Protein AF-A0A7V1QUB6-F1 (afdb_monomer)

Solvent-accessible surface area (backbone atoms only — not comparable to full-atom values): 16258 Å² total; per-residue (Å²): 112,67,70,63,51,53,50,52,53,52,51,48,52,48,51,53,50,51,52,51,49,52,68,69,52,78,64,83,73,71,60,39,85,35,62,64,68,59,44,53,49,54,28,48,64,78,40,43,70,59,37,57,74,34,55,42,46,79,44,81,48,75,52,86,58,72,41,25,52,40,28,64,70,61,53,23,50,32,50,39,39,54,52,49,52,43,50,68,51,21,67,89,28,43,45,37,40,39,35,36,38,61,50,99,72,26,38,34,42,36,47,29,30,55,26,88,41,68,56,80,88,46,61,88,44,54,53,38,74,59,41,65,94,58,60,96,85,75,56,77,18,42,54,47,25,50,30,47,52,51,36,46,74,54,67,26,48,70,51,75,46,66,42,96,90,46,4,32,34,38,38,39,37,34,40,42,33,74,71,73,70,73,68,72,62,94,54,78,63,53,28,31,38,32,29,30,53,39,69,70,60,40,50,55,50,33,54,55,36,42,76,73,58,32,44,51,39,66,33,50,87,75,48,67,80,71,81,64,106,58,78,57,45,27,35,42,37,33,50,66,38,48,68,71,53,53,53,49,45,42,76,66,63,53,90,82,38,42,34,33,34,34,35,86,58,84,72,56,88,84,43,77,68,76,30,78,38,59,79,87,61,51,72,68,49,52,51,27,45,66,73,67,46,91,112

pLDDT: mean 80.63, std 15.09, range [29.8, 98.31]

Sequence (295 aa):
DDLALIHREAQRAGDIVRSLLRFARHREPVREPLAPDTVLNDALAVLEHRLARHRIQVRRRCEPTPLIMADRDQLTQVLINLVNNAIDAMKAGGELTVAVTPCAEGVAFTVSDTGPGIAAEVLPRIFDPFFTTKPPGEGTGLGLSIAHGIVQAHGGHISASNRPEGGACFQVVLPAAPALAAEKTTGPPTAVAILHGDHFQAELLAQALSLLGYAAVDATDGRLNGSPSAEVAAIVVGPGAPPTALERLARGRHQATRVVAVGSVAAPPGLAWDATLPPSYRLDDLHRALTGGTV

Radius of gyration: 25.9 Å; Cα contacts (8 Å, |Δi|>4): 493; chains: 1; bounding box: 74×40×70 Å

Nearest PDB structures (foldseek):
  5c93-assembly1_A  TM=9.232E-01  e=5.423E-14  Lactiplantibacillus plantarum 16
  3d36-assembly1_B  TM=8.837E-01  e=8.321E-14  Geobacillus stearothermophilus 10
  3d36-assembly1_A  TM=8.857E-01  e=3.194E-13  Geobacillus stearothermophilus 10
  4biz-assembly3_A  TM=7.881E-01  e=1.505E-11  Escherichia coli K-12
  9eut-assembly1_B  TM=7.557E-01  e=1.505E-11  Pseudomonas aeruginosa

Foldseek 3Di:
DVVVVVVLVVVLVVVLVVLVVVVVPPDPAPWDFDDPVVLLVLLCVVCVVLCVVQQEAEAEAEDDFFTAGGRSVLVSLLNNLLVVVQSVQSSNYWYWYWYWDADPQGIKTKTWTQGQADDPVCQVCLLPQQDDPDPVSPDSSCSNVSSQVRLVSQVWGKHKDADPNGTIMIMIDGGRDDPPDPPPPVDQAQEEEEFELDVVVLVVVCVLVVVVRHRYAHCQVVDRPDDDPDDRQEYEYEPNGDPVVLVCCLVPPDPRYAYEYEDDDDRDPNDDHLYYHHVPDDSVVVVCSSVVHDD

Mean predicted aligned error: 16.27 Å

Secondary structure (DSSP, 8-state):
-HHHHHHHHHHHHHHHHHHHHHHH--PPP--EEE-HHHHHHHHHHHHHHHHHHTTEEEEEEE-----EEE-HHHHHHHHHHHHHHHHHH-TT-EEEEEEEEEETTEEEEEEE--SS---TTTGGGTTSTT---SPTTT--S-HHHHHHHHHHHTT-EEEEEE-TTSSEEEEEEEPBP--------SSSPPEEEEE-S-HHHHHHHHHHHHHTT-EEEE-TTS--SS--SS-EEEEEE-TT--HHHHHHHHHH--TT-EEEEESS-PPPTT---SEEE-TT--HHHHHHHHHT---

Structure (mmCIF, N/CA/C/O backbone):
data_AF-A0A7V1QUB6-F1
#
_entry.id   AF-A0A7V1QUB6-F1
#
loop_
_atom_site.group_PDB
_atom_site.id
_atom_site.type_symbol
_atom_site.label_atom_id
_atom_site.label_alt_id
_atom_site.label_comp_id
_atom_site.label_asym_id
_atom_site.label_entity_id
_atom_site.label_seq_id
_atom_site.pdbx_PDB_ins_code
_atom_site.Cartn_x
_atom_site.Cartn_y
_atom_site.Cartn_z
_atom_site.occupancy
_atom_site.B_iso_or_equiv
_atom_site.auth_seq_id
_atom_site.auth_comp_id
_atom_site.auth_asym_id
_atom_site.auth_atom_id
_atom_site.pdbx_PDB_model_num
ATOM 1 N N . ASP A 1 1 ? 42.026 1.684 -7.633 1.00 66.94 1 ASP A N 1
ATOM 2 C CA . ASP A 1 1 ? 40.896 1.070 -8.358 1.00 66.94 1 ASP A CA 1
ATOM 3 C C . ASP A 1 1 ? 40.385 -0.236 -7.756 1.00 66.94 1 ASP A C 1
ATOM 5 O O . ASP A 1 1 ? 39.183 -0.322 -7.523 1.00 66.94 1 ASP A O 1
ATOM 9 N N . ASP A 1 2 ? 41.239 -1.190 -7.373 1.00 63.97 2 ASP A N 1
ATOM 10 C CA . ASP A 1 2 ? 40.782 -2.484 -6.819 1.00 63.97 2 ASP A CA 1
ATOM 11 C C . ASP A 1 2 ? 40.035 -2.392 -5.480 1.00 63.97 2 ASP A C 1
ATOM 13 O O . ASP A 1 2 ? 39.024 -3.061 -5.288 1.00 63.97 2 ASP A O 1
ATOM 17 N N . LEU A 1 3 ? 40.455 -1.512 -4.565 1.00 75.06 3 LEU A N 1
ATOM 18 C CA . LEU A 1 3 ? 39.764 -1.310 -3.280 1.00 75.06 3 LEU A CA 1
ATOM 19 C C . LEU A 1 3 ? 38.322 -0.806 -3.451 1.00 75.06 3 LEU A C 1
ATOM 21 O O . LEU A 1 3 ? 37.430 -1.220 -2.714 1.00 75.06 3 LEU A O 1
ATOM 25 N N . ALA A 1 4 ? 38.075 0.054 -4.442 1.00 74.00 4 ALA A N 1
ATOM 26 C CA . ALA A 1 4 ? 36.735 0.551 -4.741 1.00 74.00 4 ALA A CA 1
ATOM 27 C C . ALA A 1 4 ? 35.864 -0.533 -5.394 1.00 74.00 4 ALA A C 1
ATOM 29 O O . ALA A 1 4 ? 34.664 -0.598 -5.132 1.00 74.00 4 ALA A O 1
ATOM 30 N N . LEU A 1 5 ? 36.461 -1.400 -6.219 1.00 70.38 5 LEU A N 1
ATOM 31 C CA . LEU A 1 5 ? 35.780 -2.555 -6.801 1.00 70.38 5 LEU A CA 1
ATOM 32 C C . LEU A 1 5 ? 35.410 -3.589 -5.727 1.00 70.38 5 LEU A C 1
ATOM 34 O O . LEU A 1 5 ? 34.251 -3.985 -5.650 1.00 70.38 5 LEU A O 1
ATOM 38 N N . ILE A 1 6 ? 36.349 -3.949 -4.848 1.00 80.31 6 ILE A N 1
ATOM 39 C CA . ILE A 1 6 ? 36.112 -4.870 -3.726 1.00 80.31 6 ILE A CA 1
ATOM 40 C C . ILE A 1 6 ? 35.024 -4.320 -2.799 1.00 80.31 6 ILE A C 1
ATOM 42 O O . ILE A 1 6 ? 34.131 -5.061 -2.394 1.00 80.31 6 ILE A O 1
ATOM 46 N N . HIS A 1 7 ? 35.052 -3.020 -2.493 1.00 72.44 7 HIS A N 1
ATOM 47 C CA . HIS A 1 7 ? 34.033 -2.391 -1.654 1.00 72.44 7 HIS A CA 1
ATOM 48 C C . HIS A 1 7 ? 32.632 -2.469 -2.280 1.00 72.44 7 HIS A C 1
ATOM 50 O O . HIS A 1 7 ? 31.678 -2.835 -1.592 1.00 72.44 7 HIS A O 1
ATOM 56 N N . ARG A 1 8 ? 32.506 -2.192 -3.586 1.00 71.44 8 ARG A N 1
ATOM 57 C CA . ARG A 1 8 ? 31.229 -2.304 -4.310 1.00 71.44 8 ARG A CA 1
ATOM 58 C C . ARG A 1 8 ? 30.708 -3.739 -4.344 1.00 71.44 8 ARG A C 1
ATOM 60 O O . ARG A 1 8 ? 29.537 -3.961 -4.043 1.00 71.44 8 ARG A O 1
ATOM 67 N N . GLU A 1 9 ? 31.558 -4.716 -4.655 1.00 75.44 9 GLU A N 1
ATOM 68 C CA . GLU A 1 9 ? 31.130 -6.120 -4.702 1.00 75.44 9 GLU A CA 1
ATOM 69 C C . GLU A 1 9 ? 30.796 -6.672 -3.304 1.00 75.44 9 GLU A C 1
ATOM 71 O O . GLU A 1 9 ? 29.846 -7.440 -3.159 1.00 75.44 9 GLU A O 1
ATOM 76 N N . ALA A 1 10 ? 31.485 -6.223 -2.249 1.00 71.62 10 ALA A N 1
ATOM 77 C CA . ALA A 1 10 ? 31.149 -6.572 -0.868 1.00 71.62 10 ALA A CA 1
ATOM 78 C C . ALA A 1 10 ? 29.807 -5.964 -0.419 1.00 71.62 10 ALA A C 1
ATOM 80 O O . ALA A 1 10 ? 28.999 -6.648 0.215 1.00 71.62 10 ALA A O 1
ATOM 81 N N . GLN A 1 11 ? 29.531 -4.703 -0.774 1.00 69.56 11 GLN A N 1
ATOM 82 C CA . GLN A 1 11 ? 28.229 -4.074 -0.524 1.00 69.56 11 GLN A CA 1
ATOM 83 C C . GLN A 1 11 ? 27.106 -4.825 -1.240 1.00 69.56 11 GLN A C 1
ATOM 85 O O . GLN A 1 11 ? 26.096 -5.155 -0.617 1.00 69.56 11 GLN A O 1
ATOM 90 N N . ARG A 1 12 ? 27.329 -5.179 -2.508 1.00 66.31 12 ARG A N 1
ATOM 91 C CA . ARG A 1 12 ? 26.393 -5.949 -3.329 1.00 66.31 12 ARG A CA 1
ATOM 92 C C . ARG A 1 12 ? 26.110 -7.331 -2.749 1.00 66.31 12 ARG A C 1
ATOM 94 O O . ARG A 1 12 ? 24.947 -7.713 -2.629 1.00 66.31 12 ARG A O 1
ATOM 101 N N . ALA A 1 13 ? 27.147 -8.077 -2.371 1.00 66.88 13 ALA A N 1
ATOM 102 C CA . ALA A 1 13 ? 26.984 -9.365 -1.701 1.00 66.88 13 ALA A CA 1
ATOM 103 C C . ALA A 1 13 ? 26.180 -9.199 -0.402 1.00 66.88 13 ALA A C 1
ATOM 105 O O . ALA A 1 13 ? 25.264 -9.976 -0.136 1.00 66.88 13 ALA A O 1
ATOM 106 N N . GLY A 1 14 ? 26.450 -8.132 0.356 1.00 67.44 14 GLY A N 1
ATOM 107 C CA . GLY A 1 14 ? 25.677 -7.759 1.536 1.00 67.44 14 GLY A CA 1
ATOM 108 C C . GLY A 1 14 ? 24.199 -7.491 1.242 1.00 67.44 14 GLY A C 1
ATOM 109 O O . GLY A 1 14 ? 23.347 -7.962 1.991 1.00 67.44 14 GLY A O 1
ATOM 110 N N . ASP A 1 15 ? 23.871 -6.778 0.164 1.00 62.31 15 ASP A N 1
ATOM 111 C CA . ASP A 1 15 ? 22.484 -6.496 -0.230 1.00 62.31 15 ASP A CA 1
ATOM 112 C C . ASP A 1 15 ? 21.745 -7.757 -0.672 1.00 62.31 15 ASP A C 1
ATOM 114 O O . ASP A 1 15 ? 20.611 -7.979 -0.251 1.00 62.31 15 ASP A O 1
ATOM 118 N N . ILE A 1 16 ? 22.403 -8.626 -1.444 1.00 65.94 16 ILE A N 1
ATOM 119 C CA . ILE A 1 16 ? 21.845 -9.921 -1.850 1.00 65.94 16 ILE A CA 1
ATOM 120 C C . ILE A 1 16 ? 21.569 -10.784 -0.616 1.00 65.94 16 ILE A C 1
ATOM 122 O O . ILE A 1 16 ? 20.457 -11.284 -0.459 1.00 65.94 16 ILE A O 1
ATOM 126 N N . VAL A 1 17 ? 22.539 -10.912 0.294 1.00 68.06 17 VAL A N 1
ATOM 127 C CA . VAL A 1 17 ? 22.380 -11.677 1.539 1.00 68.06 17 VAL A CA 1
ATOM 128 C C . VAL A 1 17 ? 21.283 -11.072 2.416 1.00 68.06 17 VAL A C 1
ATOM 130 O O . VAL A 1 17 ? 20.453 -11.812 2.933 1.00 68.06 17 VAL A O 1
ATOM 133 N N . ARG A 1 18 ? 21.198 -9.742 2.550 1.00 62.12 18 ARG A N 1
ATOM 134 C CA . ARG A 1 18 ? 20.111 -9.075 3.290 1.00 62.12 18 ARG A CA 1
ATOM 135 C C . ARG A 1 18 ? 18.746 -9.320 2.655 1.00 62.12 18 ARG A C 1
ATOM 137 O O . ARG A 1 18 ? 17.783 -9.543 3.384 1.00 62.12 18 ARG A O 1
ATOM 144 N N . SER A 1 19 ? 18.639 -9.286 1.330 1.00 58.34 19 SER A N 1
ATOM 145 C CA . SER A 1 19 ? 17.397 -9.597 0.617 1.00 58.34 19 SER A CA 1
ATOM 146 C C . SER A 1 19 ? 17.002 -11.067 0.770 1.00 58.34 19 SER A C 1
ATOM 148 O O . SER A 1 19 ? 15.834 -11.343 1.028 1.00 58.34 19 SER A O 1
ATOM 150 N N . LEU A 1 20 ? 17.962 -11.995 0.710 1.00 64.88 20 LEU A N 1
ATOM 151 C CA . LEU A 1 20 ? 17.742 -13.423 0.968 1.00 64.88 20 LEU A CA 1
ATOM 152 C C . LEU A 1 20 ? 17.332 -13.691 2.420 1.00 64.88 20 LEU A C 1
ATOM 154 O O . LEU A 1 20 ? 16.389 -14.432 2.665 1.00 64.88 20 LEU A O 1
ATOM 158 N N . LEU A 1 21 ? 17.989 -13.057 3.392 1.00 60.91 21 LEU A N 1
ATOM 159 C CA . LEU A 1 21 ? 17.633 -13.173 4.807 1.00 60.91 21 LEU A CA 1
ATOM 160 C C . LEU A 1 21 ? 16.273 -12.538 5.110 1.00 60.91 21 LEU A C 1
ATOM 162 O O . LEU A 1 21 ? 15.563 -13.032 5.979 1.00 60.91 21 LEU A O 1
ATOM 166 N N . ARG A 1 22 ? 15.888 -11.469 4.402 1.00 59.72 22 ARG A N 1
ATOM 167 C CA . ARG A 1 22 ? 14.551 -10.861 4.497 1.00 59.72 22 ARG A CA 1
ATOM 168 C C . ARG A 1 22 ? 13.475 -11.763 3.897 1.00 59.72 22 ARG A C 1
ATOM 170 O O . ARG A 1 22 ? 12.400 -11.860 4.465 1.00 59.72 22 ARG A O 1
ATOM 177 N N . PHE A 1 23 ? 13.788 -12.448 2.799 1.00 55.69 23 PHE A N 1
ATOM 178 C CA . PHE A 1 23 ? 12.937 -13.488 2.223 1.00 55.69 23 PHE A CA 1
ATOM 179 C C . PHE A 1 23 ? 12.789 -14.694 3.172 1.00 55.69 23 PHE A C 1
ATOM 181 O O . PHE A 1 23 ? 11.689 -15.200 3.372 1.00 55.69 23 PHE A O 1
ATOM 188 N N . ALA A 1 24 ? 13.885 -15.123 3.805 1.00 55.91 24 ALA A N 1
ATOM 189 C CA . ALA A 1 24 ? 13.902 -16.258 4.727 1.00 55.91 24 ALA A CA 1
ATOM 190 C C . ALA A 1 24 ? 13.268 -15.944 6.096 1.00 55.91 24 ALA A C 1
ATOM 192 O O . ALA A 1 24 ? 12.653 -16.818 6.705 1.00 55.91 24 ALA A O 1
ATOM 193 N N . ARG A 1 25 ? 13.380 -14.703 6.593 1.00 55.75 25 ARG A N 1
ATOM 194 C CA . ARG A 1 25 ? 12.663 -14.237 7.789 1.00 55.75 25 ARG A CA 1
ATOM 195 C C . ARG A 1 25 ? 11.221 -13.911 7.417 1.00 55.75 25 ARG A C 1
ATOM 197 O O . ARG A 1 25 ? 10.854 -12.749 7.286 1.00 55.75 25 ARG A O 1
ATOM 204 N N . HIS A 1 26 ? 10.391 -14.946 7.346 1.00 49.03 26 HIS A N 1
ATOM 205 C CA . HIS A 1 26 ? 8.960 -14.811 7.608 1.00 49.03 26 HIS A CA 1
ATOM 206 C C . HIS A 1 26 ? 8.779 -14.301 9.044 1.00 49.03 26 HIS A C 1
ATOM 208 O O . HIS A 1 26 ? 8.678 -15.081 9.989 1.00 49.03 26 HIS A O 1
ATOM 214 N N . ARG A 1 27 ? 8.812 -12.982 9.240 1.00 58.81 27 ARG A N 1
ATOM 215 C CA . ARG A 1 27 ? 8.271 -12.385 10.459 1.00 58.81 27 ARG A CA 1
ATOM 216 C C . ARG A 1 27 ? 6.779 -12.210 10.213 1.00 58.81 27 ARG A C 1
ATOM 218 O O . ARG A 1 27 ? 6.408 -11.693 9.161 1.00 58.81 27 ARG A O 1
ATOM 225 N N . GLU A 1 28 ? 5.951 -12.675 11.143 1.00 60.50 28 GLU A N 1
ATOM 226 C CA . GLU A 1 28 ? 4.509 -12.434 11.073 1.00 60.50 28 GLU A CA 1
ATOM 227 C C . GLU A 1 28 ? 4.263 -10.930 10.865 1.00 60.50 28 GLU A C 1
ATOM 229 O O . GLU A 1 28 ? 4.813 -10.131 11.632 1.00 60.50 28 GLU A O 1
ATOM 234 N N . PRO A 1 29 ? 3.526 -10.531 9.809 1.00 68.75 29 PRO A N 1
ATOM 235 C CA . PRO A 1 29 ? 3.231 -9.127 9.555 1.00 68.75 29 PRO A CA 1
ATOM 236 C C . PRO A 1 29 ? 2.493 -8.536 10.754 1.00 68.75 29 PRO A C 1
ATOM 238 O O . PRO A 1 29 ? 1.485 -9.099 11.193 1.00 68.75 29 PRO A O 1
ATOM 241 N N . VAL A 1 30 ? 2.957 -7.396 11.263 1.00 78.69 30 VAL A N 1
ATOM 242 C CA . VAL A 1 30 ? 2.224 -6.667 12.303 1.00 78.69 30 VAL A CA 1
ATOM 243 C C . VAL A 1 30 ? 1.182 -5.822 11.587 1.00 78.69 30 VAL A C 1
ATOM 245 O O . VAL A 1 30 ? 1.453 -4.701 11.167 1.00 78.69 30 VAL A O 1
ATOM 248 N N . ARG A 1 31 ? -0.000 -6.402 11.365 1.00 83.38 31 ARG A N 1
ATOM 249 C CA . ARG A 1 31 ? -1.066 -5.733 10.613 1.00 83.38 31 ARG A CA 1
ATOM 250 C C . ARG A 1 31 ? -1.810 -4.752 11.496 1.00 83.38 31 ARG A C 1
ATOM 252 O O . ARG A 1 31 ? -2.319 -5.118 12.554 1.00 83.38 31 ARG A O 1
ATOM 259 N N . GLU A 1 32 ? -1.949 -3.537 11.001 1.00 83.25 32 GLU A N 1
ATOM 260 C CA . GLU A 1 32 ? -2.761 -2.495 11.610 1.00 83.25 32 GLU A CA 1
ATOM 261 C C . GLU A 1 32 ? -3.718 -1.888 10.574 1.00 83.25 32 GLU A C 1
ATOM 263 O O . GLU A 1 32 ? -3.489 -2.036 9.368 1.00 83.25 32 GLU A O 1
ATOM 268 N N . PRO A 1 33 ? -4.814 -1.241 11.011 1.00 85.56 33 PRO A N 1
ATOM 269 C CA . PRO A 1 33 ? -5.645 -0.448 10.119 1.00 85.56 33 PRO A CA 1
ATOM 270 C C . PRO A 1 33 ? -4.836 0.729 9.566 1.00 85.56 33 PRO A C 1
ATOM 272 O O . PRO A 1 33 ? -4.338 1.562 10.323 1.00 85.56 33 PRO A O 1
ATOM 275 N N . LEU A 1 34 ? -4.711 0.805 8.244 1.00 86.50 34 LEU A N 1
ATOM 276 C CA . LEU A 1 34 ? -3.930 1.826 7.554 1.00 86.50 34 LEU A CA 1
ATOM 277 C C . LEU A 1 34 ? -4.782 2.590 6.552 1.00 86.50 34 LEU A C 1
ATOM 279 O O . LEU A 1 34 ? -5.528 1.995 5.774 1.00 86.50 34 LEU A O 1
ATOM 283 N N . ALA A 1 35 ? -4.606 3.911 6.545 1.00 85.50 35 ALA A N 1
ATOM 284 C CA . ALA A 1 35 ? -5.062 4.773 5.466 1.00 85.50 35 ALA A CA 1
ATOM 285 C C . ALA A 1 35 ? -4.112 4.594 4.259 1.00 85.50 35 ALA A C 1
ATOM 287 O O . ALA A 1 35 ? -2.911 4.877 4.391 1.00 85.50 35 ALA A O 1
ATOM 288 N N . PRO A 1 36 ? -4.597 4.082 3.111 1.00 89.50 36 PRO A N 1
ATOM 289 C CA . PRO A 1 36 ? -3.756 3.712 1.967 1.00 89.50 36 PRO A CA 1
ATOM 290 C C . PRO A 1 36 ? -2.866 4.841 1.422 1.00 89.50 36 PRO A C 1
ATOM 292 O O . PRO A 1 36 ? -1.706 4.627 1.066 1.00 89.50 36 PRO A O 1
ATOM 295 N N . ASP A 1 37 ? -3.386 6.063 1.387 1.00 82.50 37 ASP A N 1
ATOM 296 C CA . ASP A 1 37 ? -2.688 7.260 0.919 1.00 82.50 37 ASP A CA 1
ATOM 297 C C . ASP A 1 37 ? -1.443 7.593 1.757 1.00 82.50 37 ASP A C 1
ATOM 299 O O . ASP A 1 37 ? -0.423 8.012 1.203 1.00 82.50 37 ASP A O 1
ATOM 303 N N . THR A 1 38 ? -1.482 7.351 3.071 1.00 85.19 38 THR A N 1
ATOM 304 C CA . THR A 1 38 ? -0.336 7.601 3.962 1.00 85.19 38 THR A CA 1
ATOM 305 C C . THR A 1 38 ? 0.863 6.729 3.598 1.00 85.19 38 THR A C 1
ATOM 307 O O . THR A 1 38 ? 1.977 7.229 3.490 1.00 85.19 38 THR A O 1
ATOM 310 N N . VAL A 1 39 ? 0.630 5.449 3.298 1.00 89.00 39 VAL A N 1
ATOM 311 C CA . VAL A 1 39 ? 1.689 4.496 2.933 1.00 89.00 39 VAL A CA 1
ATOM 312 C C . VAL A 1 39 ? 2.294 4.840 1.570 1.00 89.00 39 VAL A C 1
ATOM 314 O O . VAL A 1 39 ? 3.504 4.727 1.361 1.00 89.00 39 VAL A O 1
ATOM 317 N N . LEU A 1 40 ? 1.467 5.321 0.636 1.00 89.25 40 LEU A N 1
ATOM 318 C CA . LEU A 1 40 ? 1.958 5.828 -0.643 1.00 89.25 40 LEU A CA 1
ATOM 319 C C . LEU A 1 40 ? 2.858 7.057 -0.457 1.00 89.25 40 LEU A C 1
ATOM 321 O O . LEU A 1 40 ? 3.894 7.163 -1.116 1.00 89.25 40 LEU A O 1
ATOM 325 N N . ASN A 1 41 ? 2.491 7.971 0.442 1.00 86.69 41 ASN A N 1
ATOM 326 C CA . ASN A 1 41 ? 3.302 9.150 0.740 1.00 86.69 41 ASN A CA 1
ATOM 327 C C . ASN A 1 41 ? 4.661 8.770 1.344 1.00 86.69 41 ASN A C 1
ATOM 329 O O . ASN A 1 41 ? 5.676 9.300 0.888 1.00 86.69 41 ASN A O 1
ATOM 333 N N . ASP A 1 42 ? 4.686 7.822 2.283 1.00 83.31 42 ASP A N 1
ATOM 334 C CA . ASP A 1 42 ? 5.917 7.317 2.904 1.00 83.31 42 ASP A CA 1
ATOM 335 C C . ASP A 1 42 ? 6.881 6.760 1.841 1.00 83.31 42 ASP A C 1
ATOM 337 O O . ASP A 1 42 ? 8.055 7.137 1.779 1.00 83.31 42 ASP A O 1
ATOM 341 N N . ALA A 1 43 ? 6.375 5.925 0.926 1.00 91.50 43 ALA A N 1
ATOM 342 C CA . ALA A 1 43 ? 7.179 5.342 -0.147 1.00 91.50 43 ALA A CA 1
ATOM 343 C C . ALA A 1 43 ? 7.761 6.399 -1.105 1.00 91.50 43 ALA A C 1
ATOM 345 O O . ALA A 1 43 ? 8.916 6.294 -1.529 1.00 91.50 43 ALA A O 1
ATOM 346 N N . LEU A 1 44 ? 6.978 7.425 -1.453 1.00 88.25 44 LEU A N 1
ATOM 347 C CA . LEU A 1 44 ? 7.429 8.503 -2.337 1.00 88.25 44 LEU A CA 1
ATOM 348 C C . LEU A 1 44 ? 8.461 9.410 -1.664 1.00 88.25 44 LEU A C 1
ATOM 350 O O . LEU A 1 44 ? 9.404 9.828 -2.333 1.00 88.25 44 LEU A O 1
ATOM 354 N N . ALA A 1 45 ? 8.313 9.684 -0.366 1.00 86.50 45 ALA A N 1
ATOM 355 C CA . ALA A 1 45 ? 9.272 10.478 0.399 1.00 86.50 45 ALA A CA 1
ATOM 356 C C . ALA A 1 45 ? 10.660 9.817 0.415 1.00 86.50 45 ALA A C 1
ATOM 358 O O . ALA A 1 45 ? 11.669 10.474 0.167 1.00 86.50 45 ALA A O 1
ATOM 359 N N . VAL A 1 46 ? 10.717 8.491 0.590 1.00 87.44 46 VAL A N 1
ATOM 360 C CA . VAL A 1 46 ? 11.978 7.725 0.536 1.00 87.44 46 VAL A CA 1
ATOM 361 C C . VAL A 1 46 ? 12.685 7.860 -0.821 1.00 87.44 46 VAL A C 1
ATOM 363 O O . VAL A 1 46 ? 13.914 7.806 -0.896 1.00 87.44 46 VAL A O 1
ATOM 366 N N . LEU A 1 47 ? 11.930 8.036 -1.908 1.00 91.69 47 LEU A N 1
ATOM 367 C CA . LEU A 1 47 ? 12.450 8.032 -3.278 1.00 91.69 47 LEU A CA 1
ATOM 368 C C . LEU A 1 47 ? 12.551 9.420 -3.919 1.00 91.69 47 LEU A C 1
ATOM 370 O O . LEU A 1 47 ? 12.991 9.519 -5.067 1.00 91.69 47 LEU A O 1
ATOM 374 N N . GLU A 1 48 ? 12.214 10.485 -3.191 1.00 90.56 48 GLU A N 1
ATOM 375 C CA . GLU A 1 48 ? 12.135 11.857 -3.702 1.00 90.56 48 GLU A CA 1
ATOM 376 C C . GLU A 1 48 ? 13.421 12.289 -4.420 1.00 90.56 48 GLU A C 1
ATOM 378 O O . GLU A 1 48 ? 13.391 12.706 -5.581 1.00 90.56 48 GLU A O 1
ATOM 383 N N . HIS A 1 49 ? 14.580 12.097 -3.779 1.00 90.12 49 HIS A N 1
ATOM 384 C CA . HIS A 1 49 ? 15.868 12.473 -4.364 1.00 90.12 49 HIS A CA 1
ATOM 385 C C . HIS A 1 49 ? 16.170 11.706 -5.661 1.00 90.12 49 HIS A C 1
ATOM 387 O O . HIS A 1 49 ? 16.723 12.261 -6.613 1.00 90.12 49 HIS A O 1
ATOM 393 N N . ARG A 1 50 ? 15.792 10.424 -5.728 1.00 92.06 50 ARG A N 1
ATOM 394 C CA . ARG A 1 50 ? 16.026 9.587 -6.911 1.00 92.06 50 ARG A CA 1
ATOM 395 C C . ARG A 1 50 ? 15.097 9.998 -8.055 1.00 92.06 50 ARG A C 1
ATOM 397 O O . ARG A 1 50 ? 15.569 10.140 -9.180 1.00 92.06 50 ARG A O 1
ATOM 404 N N . LEU A 1 51 ? 13.821 10.252 -7.768 1.00 93.06 51 LEU A N 1
ATOM 405 C CA . LEU A 1 51 ? 12.844 10.761 -8.737 1.00 93.06 51 LEU A CA 1
ATOM 406 C C . LEU A 1 51 ? 13.309 12.093 -9.346 1.00 93.06 51 LEU A C 1
ATOM 408 O O . LEU A 1 51 ? 13.346 12.231 -10.570 1.00 93.06 51 LEU A O 1
ATOM 412 N N . ALA A 1 52 ? 13.765 13.026 -8.503 1.00 92.56 52 ALA A N 1
ATOM 413 C CA . ALA A 1 52 ? 14.303 14.312 -8.939 1.00 92.56 52 ALA A CA 1
ATOM 414 C C . ALA A 1 52 ? 15.561 14.149 -9.808 1.00 92.56 52 ALA A C 1
ATOM 416 O O . ALA A 1 52 ? 15.655 14.734 -10.889 1.00 92.56 52 ALA A O 1
ATOM 417 N N . ARG A 1 53 ? 16.508 13.300 -9.384 1.00 93.62 53 ARG A N 1
ATOM 418 C CA . ARG A 1 53 ? 17.749 13.028 -10.130 1.00 93.62 53 ARG A CA 1
ATOM 419 C C . ARG A 1 53 ? 17.484 12.492 -11.538 1.00 93.62 53 ARG A C 1
ATOM 421 O O . ARG A 1 53 ? 18.204 12.848 -12.466 1.00 93.62 53 ARG A O 1
ATOM 428 N N . HIS A 1 54 ? 16.459 11.659 -11.696 1.00 93.56 54 HIS A N 1
ATOM 429 C CA . HIS A 1 54 ? 16.060 11.095 -12.987 1.00 93.56 54 HIS A CA 1
ATOM 430 C C . HIS A 1 54 ? 15.058 11.970 -13.760 1.00 93.56 54 HIS A C 1
ATOM 432 O O . HIS A 1 54 ? 14.615 11.561 -14.826 1.00 93.56 54 HIS A O 1
ATOM 438 N N . ARG A 1 55 ? 14.737 13.184 -13.279 1.00 95.12 55 ARG A N 1
ATOM 439 C CA . ARG A 1 55 ? 13.801 14.130 -13.923 1.00 95.12 55 ARG A CA 1
ATOM 440 C C . ARG A 1 55 ? 12.414 13.523 -14.172 1.00 95.12 55 ARG A C 1
ATOM 442 O O . ARG A 1 55 ? 11.803 13.760 -15.213 1.00 95.12 55 ARG A O 1
ATOM 449 N N . ILE A 1 56 ? 11.932 12.724 -13.224 1.00 97.00 56 ILE A N 1
ATOM 450 C CA . ILE A 1 56 ? 10.618 12.084 -13.305 1.00 97.00 56 ILE A CA 1
ATOM 451 C C . ILE A 1 56 ? 9.583 12.987 -12.639 1.00 97.00 56 ILE A C 1
ATOM 453 O O . ILE A 1 56 ? 9.721 13.349 -11.470 1.00 97.00 56 ILE A O 1
ATOM 457 N N . GLN A 1 57 ? 8.536 13.340 -13.381 1.00 95.81 57 GLN A N 1
ATOM 458 C CA . GLN A 1 57 ? 7.396 14.080 -12.846 1.00 95.81 57 GLN A CA 1
ATOM 459 C C . GLN A 1 57 ? 6.422 13.106 -12.187 1.00 95.81 57 GLN A C 1
ATOM 461 O O . GLN A 1 57 ? 6.033 12.115 -12.798 1.00 95.81 57 GLN A O 1
ATOM 466 N N . VAL A 1 58 ? 6.019 13.378 -10.946 1.00 95.44 58 VAL A N 1
ATOM 467 C CA . VAL A 1 58 ? 5.090 12.512 -10.212 1.00 95.44 58 VAL A CA 1
ATOM 468 C C . VAL A 1 58 ? 3.688 13.111 -10.241 1.00 95.44 58 VAL A C 1
ATOM 470 O O . VAL A 1 58 ? 3.469 14.204 -9.720 1.00 95.44 58 VAL A O 1
ATOM 473 N N . ARG A 1 59 ? 2.721 12.376 -10.795 1.00 94.62 59 ARG A N 1
ATOM 474 C CA . ARG A 1 59 ? 1.289 12.677 -10.684 1.00 94.62 59 ARG A CA 1
ATOM 475 C C . ARG A 1 59 ? 0.637 11.763 -9.661 1.00 94.62 59 ARG A C 1
ATOM 477 O O . ARG A 1 59 ? 0.753 10.545 -9.753 1.00 94.62 59 ARG A O 1
ATOM 484 N N . ARG A 1 60 ? -0.092 12.351 -8.713 1.00 91.00 60 ARG A N 1
ATOM 485 C CA . ARG A 1 60 ? -0.840 11.616 -7.686 1.00 91.00 60 ARG A CA 1
ATOM 486 C C . ARG A 1 60 ? -2.335 11.682 -7.970 1.00 91.00 60 ARG A C 1
ATOM 488 O O . ARG A 1 60 ? -2.845 12.749 -8.307 1.00 91.00 60 ARG A O 1
ATOM 495 N N . ARG A 1 61 ? -3.025 10.551 -7.828 1.00 89.75 61 ARG A N 1
ATOM 496 C CA . ARG A 1 61 ? -4.488 10.443 -7.931 1.00 89.75 61 ARG A CA 1
ATOM 497 C C . ARG A 1 61 ? -5.010 9.585 -6.784 1.00 89.75 61 ARG A C 1
ATOM 499 O O . ARG A 1 61 ? -5.055 8.367 -6.899 1.00 89.75 61 ARG A O 1
ATOM 506 N N . CYS A 1 62 ? -5.349 10.218 -5.670 1.00 86.25 62 CYS A N 1
ATOM 507 C CA . CYS A 1 62 ? -5.873 9.517 -4.502 1.00 86.25 62 CYS A CA 1
ATOM 508 C C . CYS A 1 62 ? -7.356 9.837 -4.347 1.00 86.25 62 CYS A C 1
ATOM 510 O O . CYS A 1 62 ? -7.729 11.004 -4.232 1.00 86.25 62 CYS A O 1
ATOM 512 N N . GLU A 1 63 ? -8.180 8.799 -4.348 1.00 82.56 63 GLU A N 1
ATOM 513 C CA . GLU A 1 63 ? -9.603 8.876 -4.037 1.00 82.56 63 GLU A CA 1
ATOM 514 C C . GLU A 1 63 ? -9.853 8.442 -2.583 1.00 82.56 63 GLU A C 1
ATOM 516 O O . GLU A 1 63 ? -9.032 7.721 -2.001 1.00 82.56 63 GLU A O 1
ATOM 521 N N . PRO A 1 64 ? -10.980 8.848 -1.970 1.00 77.12 64 PRO A N 1
ATOM 522 C CA . PRO A 1 64 ? -11.389 8.317 -0.676 1.00 77.12 64 PRO A CA 1
ATOM 523 C C . PRO A 1 64 ? -11.519 6.790 -0.729 1.00 77.12 64 PRO A C 1
ATOM 525 O O . PRO A 1 64 ? -12.239 6.244 -1.565 1.00 77.12 64 PRO A O 1
ATOM 528 N N . THR A 1 65 ? -10.822 6.098 0.170 1.00 85.75 65 THR A N 1
ATOM 529 C CA . THR A 1 65 ? -10.763 4.631 0.221 1.00 85.75 65 THR A CA 1
ATOM 530 C C . THR A 1 65 ? -11.013 4.119 1.635 1.00 85.75 65 THR A C 1
ATOM 532 O O . THR A 1 65 ? -10.747 4.838 2.601 1.00 85.75 65 THR A O 1
ATOM 535 N N . PRO A 1 66 ? -11.546 2.893 1.790 1.00 84.00 66 PRO A N 1
ATOM 536 C CA . PRO A 1 66 ? -11.592 2.250 3.095 1.00 84.00 66 PRO A CA 1
ATOM 537 C C . PRO A 1 66 ? -10.174 1.995 3.624 1.00 84.00 66 PRO A C 1
ATOM 539 O O . PRO A 1 66 ? -9.210 1.916 2.859 1.00 84.00 66 PRO A O 1
ATOM 542 N N . LEU A 1 67 ? -10.059 1.823 4.942 1.00 87.88 67 LEU A N 1
ATOM 543 C CA . LEU A 1 67 ? -8.817 1.352 5.551 1.00 87.88 67 LEU A CA 1
ATOM 544 C C . LEU A 1 67 ? -8.471 -0.047 5.034 1.00 87.88 67 LEU A C 1
ATOM 546 O O . LEU A 1 67 ? -9.350 -0.792 4.602 1.00 87.88 67 LEU A O 1
ATOM 550 N N . ILE A 1 68 ? -7.199 -0.418 5.127 1.00 92.75 68 ILE A N 1
ATOM 551 C CA . ILE A 1 68 ? -6.693 -1.769 4.851 1.00 92.75 68 ILE A CA 1
ATOM 552 C C . ILE A 1 68 ? -6.012 -2.330 6.100 1.00 92.75 68 ILE A C 1
ATOM 554 O O . ILE A 1 68 ? -5.446 -1.570 6.880 1.00 92.75 68 ILE A O 1
ATOM 558 N N . MET A 1 69 ? -6.046 -3.650 6.295 1.00 90.44 69 MET A N 1
ATOM 559 C CA . MET A 1 69 ? -5.273 -4.307 7.357 1.00 90.44 69 MET A CA 1
ATOM 560 C C . MET A 1 69 ? -3.911 -4.724 6.813 1.00 90.44 69 MET A C 1
ATOM 562 O O . MET A 1 69 ? -3.790 -5.785 6.193 1.00 90.44 69 MET A O 1
ATOM 566 N N . ALA A 1 70 ? -2.884 -3.908 7.042 1.00 91.56 70 ALA A N 1
ATOM 567 C CA . ALA A 1 70 ? -1.555 -4.176 6.509 1.00 91.56 70 ALA A CA 1
ATOM 568 C C . ALA A 1 70 ? -0.422 -3.806 7.461 1.00 91.56 70 ALA A C 1
ATOM 570 O O . ALA A 1 70 ? -0.583 -3.016 8.384 1.00 91.56 70 ALA A O 1
ATOM 571 N N . ASP A 1 71 ? 0.726 -4.437 7.242 1.00 91.69 71 ASP A N 1
ATOM 572 C CA . ASP A 1 71 ? 1.991 -4.051 7.851 1.00 91.69 71 ASP A CA 1
ATOM 573 C C . ASP A 1 71 ? 2.569 -2.879 7.044 1.00 91.69 71 ASP A C 1
ATOM 575 O O . ASP A 1 71 ? 2.849 -3.004 5.844 1.00 91.69 71 ASP A O 1
ATOM 579 N N . ARG A 1 72 ? 2.693 -1.719 7.700 1.00 89.06 72 ARG A N 1
ATOM 580 C CA . ARG A 1 72 ? 3.106 -0.459 7.068 1.00 89.06 72 ARG A CA 1
ATOM 581 C C . ARG A 1 72 ? 4.454 -0.583 6.369 1.00 89.06 72 ARG A C 1
ATOM 583 O O . ARG A 1 72 ? 4.582 -0.153 5.222 1.00 89.06 72 ARG A O 1
ATOM 590 N N . ASP A 1 73 ? 5.444 -1.175 7.028 1.00 86.94 73 ASP A N 1
ATOM 591 C CA . ASP A 1 73 ? 6.804 -1.280 6.497 1.00 86.94 73 ASP A CA 1
ATOM 592 C C . ASP A 1 73 ? 6.842 -2.209 5.282 1.00 86.94 73 ASP A C 1
ATOM 594 O O . ASP A 1 73 ? 7.480 -1.908 4.267 1.00 86.94 73 ASP A O 1
ATOM 598 N N . GLN A 1 74 ? 6.119 -3.331 5.350 1.00 90.75 74 GLN A N 1
ATOM 599 C CA . GLN A 1 74 ? 6.043 -4.276 4.240 1.00 90.75 74 GLN A CA 1
ATOM 600 C C . GLN A 1 74 ? 5.341 -3.670 3.021 1.00 90.75 74 GLN A C 1
ATOM 602 O O . GLN A 1 74 ? 5.848 -3.786 1.902 1.00 90.75 74 GLN A O 1
ATOM 607 N N . LEU A 1 75 ? 4.210 -2.987 3.212 1.00 95.06 75 LEU A N 1
ATOM 608 C CA . LEU A 1 75 ? 3.501 -2.349 2.104 1.00 95.06 75 LEU A CA 1
ATOM 609 C C . LEU A 1 75 ? 4.289 -1.163 1.524 1.00 95.06 75 LEU A C 1
ATOM 611 O O . LEU A 1 75 ? 4.369 -1.013 0.304 1.00 95.06 75 LEU A O 1
ATOM 615 N N . THR A 1 76 ? 4.968 -0.382 2.366 1.00 93.56 76 THR A N 1
ATOM 616 C CA . THR A 1 76 ? 5.904 0.661 1.910 1.00 93.56 76 THR A CA 1
ATOM 617 C C . THR A 1 76 ? 7.005 0.051 1.038 1.00 93.56 76 THR A C 1
ATOM 619 O O . THR A 1 76 ? 7.313 0.568 -0.036 1.00 93.56 76 THR A O 1
ATOM 622 N N . GLN A 1 77 ? 7.560 -1.100 1.433 1.00 91.31 77 GLN A N 1
ATOM 623 C CA . GLN A 1 77 ? 8.573 -1.814 0.653 1.00 91.31 77 GLN A CA 1
ATOM 624 C C . GLN A 1 77 ? 8.047 -2.304 -0.706 1.00 91.31 77 GLN A C 1
ATOM 626 O O . GLN A 1 77 ? 8.794 -2.252 -1.689 1.00 91.31 77 GLN A O 1
ATOM 631 N N . VAL A 1 78 ? 6.788 -2.757 -0.785 1.00 95.94 78 VAL A N 1
ATOM 632 C CA . VAL A 1 78 ? 6.122 -3.095 -2.058 1.00 95.94 78 VAL A CA 1
ATOM 633 C C . VAL A 1 78 ? 6.135 -1.878 -2.976 1.00 95.94 78 VAL A C 1
ATOM 635 O O . VAL A 1 78 ? 6.675 -1.953 -4.079 1.00 95.94 78 VAL A O 1
ATOM 638 N N . LEU A 1 79 ? 5.616 -0.740 -2.510 1.00 97.12 79 LEU A N 1
ATOM 639 C CA . LEU A 1 79 ? 5.525 0.481 -3.312 1.00 97.12 79 LEU A CA 1
ATOM 640 C C . LEU A 1 79 ? 6.908 1.002 -3.723 1.00 97.12 79 LEU A C 1
ATOM 642 O O . LEU A 1 79 ? 7.103 1.357 -4.884 1.00 97.12 79 LEU A O 1
ATOM 646 N N . ILE A 1 80 ? 7.899 0.955 -2.828 1.00 94.75 80 ILE A N 1
ATOM 647 C CA . ILE A 1 80 ? 9.293 1.295 -3.147 1.00 94.75 80 ILE A CA 1
ATOM 648 C C . ILE A 1 80 ? 9.831 0.415 -4.282 1.00 94.75 80 ILE A C 1
ATOM 650 O O . ILE A 1 80 ? 10.514 0.917 -5.177 1.00 94.75 80 ILE A O 1
ATOM 654 N N . ASN A 1 81 ? 9.540 -0.888 -4.278 1.00 92.88 81 ASN A N 1
ATOM 655 C CA . ASN A 1 81 ? 9.993 -1.790 -5.338 1.00 92.88 81 ASN A CA 1
ATOM 656 C C . ASN A 1 81 ? 9.351 -1.443 -6.687 1.00 92.88 81 ASN A C 1
ATOM 658 O O . ASN A 1 81 ? 10.051 -1.412 -7.700 1.00 92.88 81 ASN A O 1
ATOM 662 N N . LEU A 1 82 ? 8.050 -1.139 -6.699 1.00 96.94 82 LEU A N 1
ATOM 663 C CA . LEU A 1 82 ? 7.334 -0.753 -7.917 1.00 96.94 82 LEU A CA 1
ATOM 664 C C . LEU A 1 82 ? 7.837 0.583 -8.472 1.00 96.94 82 LEU A C 1
ATOM 666 O O . LEU A 1 82 ? 8.172 0.676 -9.651 1.00 96.94 82 LEU A O 1
ATOM 670 N N . VAL A 1 83 ? 7.978 1.596 -7.617 1.00 96.38 83 VAL A N 1
ATOM 671 C CA . VAL A 1 83 ? 8.463 2.921 -8.025 1.00 96.38 83 VAL A CA 1
ATOM 672 C C . VAL A 1 83 ? 9.919 2.858 -8.491 1.00 96.38 83 VAL A C 1
ATOM 674 O O . VAL A 1 83 ? 10.262 3.472 -9.497 1.00 96.38 83 VAL A O 1
ATOM 677 N N . ASN A 1 84 ? 10.786 2.081 -7.836 1.00 93.94 84 ASN A N 1
ATOM 678 C CA . ASN A 1 84 ? 12.159 1.890 -8.315 1.00 93.94 84 ASN A CA 1
ATOM 679 C C . ASN A 1 84 ? 12.210 1.231 -9.699 1.00 93.94 84 ASN A C 1
ATOM 681 O O . ASN A 1 84 ? 13.037 1.623 -10.519 1.00 93.94 84 ASN A O 1
ATOM 685 N N . ASN A 1 85 ? 11.328 0.267 -9.980 1.00 93.81 85 ASN A N 1
ATOM 686 C CA . ASN A 1 85 ? 11.245 -0.328 -11.312 1.00 93.81 85 ASN A CA 1
ATOM 687 C C . ASN A 1 85 ? 10.818 0.696 -12.368 1.00 93.81 85 ASN A C 1
ATOM 689 O O . ASN A 1 85 ? 11.432 0.744 -13.431 1.00 93.81 85 ASN A O 1
ATOM 693 N N . ALA A 1 86 ? 9.850 1.555 -12.050 1.00 95.38 86 ALA A N 1
ATOM 694 C CA . ALA A 1 86 ? 9.448 2.653 -12.922 1.00 95.38 86 ALA A CA 1
ATOM 695 C C . ALA A 1 86 ? 10.594 3.657 -13.164 1.00 95.38 86 ALA A C 1
ATOM 697 O O . ALA A 1 86 ? 10.850 4.048 -14.303 1.00 95.38 86 ALA A O 1
ATOM 698 N N . ILE A 1 87 ? 11.340 4.034 -12.118 1.00 94.62 87 ILE A N 1
ATOM 699 C CA . ILE A 1 87 ? 12.519 4.909 -12.241 1.00 94.62 87 ILE A CA 1
ATOM 700 C C . ILE A 1 87 ? 13.571 4.287 -13.164 1.00 94.62 87 ILE A C 1
ATOM 702 O O . ILE A 1 87 ? 14.116 4.966 -14.034 1.00 94.62 87 ILE A O 1
ATOM 706 N N . ASP A 1 88 ? 13.855 2.998 -12.987 1.00 91.56 88 ASP A N 1
ATOM 707 C CA . ASP A 1 88 ? 14.864 2.293 -13.777 1.00 91.56 88 ASP A CA 1
ATOM 708 C C . ASP A 1 88 ? 14.445 2.114 -15.243 1.00 91.56 88 ASP A C 1
ATOM 710 O O . ASP A 1 88 ? 15.313 2.027 -16.112 1.00 91.56 88 ASP A O 1
ATOM 714 N N . ALA A 1 89 ? 13.140 2.088 -15.522 1.00 92.31 89 ALA A N 1
ATOM 715 C CA . ALA A 1 89 ? 12.585 2.082 -16.872 1.00 92.31 89 ALA A CA 1
ATOM 716 C C . ALA A 1 89 ? 12.634 3.476 -17.532 1.00 92.31 89 ALA A C 1
ATOM 718 O O . ALA A 1 89 ? 12.835 3.584 -18.740 1.00 92.31 89 ALA A O 1
ATOM 719 N N . MET A 1 90 ? 12.516 4.549 -16.743 1.00 95.06 90 MET A N 1
ATOM 720 C CA . MET A 1 90 ? 12.486 5.946 -17.198 1.00 95.06 90 MET A CA 1
ATOM 721 C C . MET A 1 90 ? 13.824 6.678 -16.983 1.00 95.06 90 MET A C 1
ATOM 723 O O . MET A 1 90 ? 13.861 7.807 -16.491 1.00 95.06 90 MET A O 1
ATOM 727 N N . LYS A 1 91 ? 14.960 6.071 -17.369 1.00 87.00 91 LYS A N 1
ATOM 728 C CA . LYS A 1 91 ? 16.301 6.665 -17.142 1.00 87.00 91 LYS A CA 1
ATOM 729 C C . LYS A 1 91 ? 16.483 8.056 -17.780 1.00 87.00 91 LYS A C 1
ATOM 731 O O . LYS A 1 91 ? 17.291 8.834 -17.279 1.00 87.00 91 LYS A O 1
ATOM 736 N N . ALA A 1 92 ? 15.751 8.361 -18.856 1.00 89.25 92 ALA A N 1
ATOM 737 C CA . ALA A 1 92 ? 15.796 9.641 -19.574 1.00 89.25 92 ALA A CA 1
ATOM 738 C C . ALA A 1 92 ? 14.788 10.694 -19.060 1.00 89.25 92 ALA A C 1
ATOM 740 O O . ALA A 1 92 ? 14.694 11.780 -19.633 1.00 89.25 92 ALA A O 1
ATOM 741 N N . GLY A 1 93 ? 14.054 10.388 -17.987 1.00 92.25 93 GLY A N 1
ATOM 742 C CA . GLY A 1 93 ? 12.903 11.163 -17.533 1.00 92.25 93 GLY A CA 1
ATOM 743 C C . GLY A 1 93 ? 11.588 10.612 -18.077 1.00 92.25 93 GLY A C 1
ATOM 744 O O . GLY A 1 93 ? 11.563 9.703 -18.908 1.00 92.25 93 GLY A O 1
ATOM 745 N N . GLY A 1 94 ? 10.485 11.146 -17.564 1.00 95.19 94 GLY A N 1
ATOM 746 C CA . GLY A 1 94 ? 9.140 10.676 -17.878 1.00 95.19 94 GLY A CA 1
ATOM 747 C C . GLY A 1 94 ? 8.140 11.086 -16.807 1.00 95.19 94 GLY A C 1
ATOM 748 O O . GLY A 1 94 ? 8.437 11.915 -15.941 1.00 95.19 94 GLY A O 1
ATOM 749 N N . GLU A 1 95 ? 6.957 10.488 -16.864 1.00 97.31 95 GLU A N 1
ATOM 750 C CA . GLU A 1 95 ? 5.894 10.719 -15.896 1.00 97.31 95 GLU A CA 1
ATOM 751 C C . GLU A 1 95 ? 5.575 9.429 -15.138 1.00 97.31 95 GLU A C 1
ATOM 753 O O . GLU A 1 95 ? 5.263 8.393 -15.725 1.00 97.31 95 GLU A O 1
ATOM 758 N N . LEU A 1 96 ? 5.634 9.514 -13.812 1.00 97.81 96 LEU A N 1
ATOM 759 C CA . LEU A 1 96 ? 5.163 8.487 -12.900 1.00 97.81 96 LEU A CA 1
ATOM 760 C C . LEU A 1 96 ? 3.780 8.890 -12.395 1.00 97.81 96 LEU A C 1
ATOM 762 O O . LEU A 1 96 ? 3.645 9.875 -11.671 1.00 97.81 96 LEU A O 1
ATOM 766 N N . THR A 1 97 ? 2.755 8.117 -12.725 1.00 97.44 97 THR A N 1
ATOM 767 C CA . THR A 1 97 ? 1.435 8.246 -12.110 1.00 97.44 97 THR A CA 1
ATOM 768 C C . THR A 1 97 ? 1.288 7.217 -11.001 1.00 97.44 97 THR A C 1
ATOM 770 O O . THR A 1 97 ? 1.403 6.018 -11.237 1.00 97.44 97 THR A O 1
ATOM 773 N N . VAL A 1 98 ? 0.997 7.688 -9.794 1.00 95.62 98 VAL A N 1
ATOM 774 C CA . VAL A 1 98 ? 0.638 6.847 -8.654 1.00 95.62 98 VAL A CA 1
ATOM 775 C C . VAL A 1 98 ? -0.794 7.138 -8.243 1.00 95.62 98 VAL A C 1
ATOM 777 O O . VAL A 1 98 ? -1.187 8.301 -8.110 1.00 95.62 98 VAL A O 1
ATOM 780 N N . ALA A 1 99 ? -1.586 6.088 -8.068 1.00 93.81 99 ALA A N 1
ATOM 781 C CA . ALA A 1 99 ? -2.988 6.221 -7.721 1.00 93.81 99 ALA A CA 1
ATOM 782 C C . ALA A 1 99 ? -3.397 5.274 -6.600 1.00 93.81 99 ALA A C 1
ATOM 784 O O . ALA A 1 99 ? -2.862 4.172 -6.481 1.00 93.81 99 ALA A O 1
ATOM 785 N N . VAL A 1 100 ? -4.368 5.720 -5.812 1.00 92.88 100 VAL A N 1
ATOM 786 C CA . VAL A 1 100 ? -5.067 4.918 -4.811 1.00 92.88 100 VAL A CA 1
ATOM 787 C C . VAL A 1 100 ? -6.553 5.091 -5.073 1.00 92.88 100 VAL A C 1
ATOM 789 O O . VAL A 1 100 ? -7.056 6.212 -4.991 1.00 92.88 100 VAL A O 1
ATOM 792 N N . THR A 1 101 ? -7.243 4.004 -5.402 1.00 91.75 101 THR A N 1
ATOM 793 C CA . THR A 1 101 ? -8.673 4.036 -5.726 1.00 91.75 101 THR A CA 1
ATOM 794 C C . THR A 1 101 ? -9.425 2.888 -5.055 1.00 91.75 101 THR A C 1
ATOM 796 O O . THR A 1 101 ? -8.855 1.811 -4.843 1.00 91.75 101 THR A O 1
ATOM 799 N N . PRO A 1 102 ? -10.705 3.081 -4.694 1.00 90.44 102 PRO A N 1
ATOM 800 C CA . PRO A 1 102 ? -11.542 1.981 -4.245 1.00 90.44 102 PRO A CA 1
ATOM 801 C C . PRO A 1 102 ? -11.851 1.054 -5.427 1.00 90.44 102 PRO A C 1
ATOM 803 O O . PRO A 1 102 ? -11.989 1.491 -6.570 1.00 90.44 102 PRO A O 1
ATOM 806 N N . CYS A 1 103 ? -11.980 -0.239 -5.156 1.00 90.25 103 CYS A N 1
ATOM 807 C CA . CYS A 1 103 ? -12.399 -1.235 -6.138 1.00 90.25 103 CYS A CA 1
ATOM 808 C C . CYS A 1 103 ? -13.327 -2.266 -5.483 1.00 90.25 103 CYS A C 1
ATOM 810 O O . CYS A 1 103 ? -13.493 -2.277 -4.264 1.00 90.25 103 CYS A O 1
ATOM 812 N N . ALA A 1 104 ? -13.942 -3.138 -6.285 1.00 87.81 104 ALA A N 1
ATOM 813 C CA . ALA A 1 104 ? -14.892 -4.136 -5.785 1.00 87.81 104 ALA A CA 1
ATOM 814 C C . ALA A 1 104 ? -14.283 -5.075 -4.725 1.00 87.81 104 ALA A C 1
ATOM 816 O O . ALA A 1 104 ? -14.984 -5.528 -3.826 1.00 87.81 104 ALA A O 1
ATOM 817 N N . GLU A 1 105 ? -12.979 -5.333 -4.822 1.00 86.00 105 GLU A N 1
ATOM 818 C CA . GLU A 1 105 ? -12.242 -6.252 -3.951 1.00 86.00 105 GLU A CA 1
ATOM 819 C C . GLU A 1 105 ? -11.572 -5.543 -2.760 1.00 86.00 105 GLU A C 1
ATOM 821 O O . GLU A 1 105 ? -11.003 -6.208 -1.900 1.00 86.00 105 GLU A O 1
ATOM 826 N N . GLY A 1 106 ? -11.655 -4.208 -2.670 1.00 92.69 106 GLY A N 1
ATOM 827 C CA . GLY A 1 106 ? -11.036 -3.418 -1.605 1.00 92.69 106 GLY A CA 1
ATOM 828 C C . GLY A 1 106 ? -10.400 -2.129 -2.117 1.00 92.69 106 GLY A C 1
ATOM 829 O O . GLY A 1 106 ? -11.092 -1.225 -2.586 1.00 92.69 106 GLY A O 1
ATOM 830 N N . VAL A 1 107 ? -9.074 -2.033 -2.023 1.00 95.69 107 VAL A N 1
ATOM 831 C CA . VAL A 1 107 ? -8.294 -0.854 -2.427 1.00 95.69 107 VAL A CA 1
ATOM 832 C C . VAL A 1 107 ? -7.239 -1.238 -3.454 1.00 95.69 107 VAL A C 1
ATOM 834 O O . VAL A 1 107 ? -6.476 -2.180 -3.244 1.00 95.69 107 VAL A O 1
ATOM 837 N N . ALA A 1 108 ? -7.165 -0.470 -4.539 1.00 97.44 108 ALA A N 1
ATOM 838 C CA . ALA A 1 108 ? -6.163 -0.621 -5.580 1.00 97.44 108 ALA A CA 1
ATOM 839 C C . ALA A 1 108 ? -5.097 0.479 -5.486 1.00 97.44 108 ALA A C 1
ATOM 841 O O . ALA A 1 108 ? -5.394 1.667 -5.612 1.00 97.44 108 ALA A O 1
ATOM 842 N N . PHE A 1 109 ? -3.838 0.074 -5.343 1.00 98.19 109 PHE A N 1
ATOM 843 C CA . PHE A 1 109 ? -2.669 0.913 -5.578 1.00 98.19 109 PHE A CA 1
ATOM 844 C C . PHE A 1 109 ? -2.202 0.705 -7.012 1.00 98.19 109 PHE A C 1
ATOM 846 O O . PHE A 1 109 ? -1.947 -0.425 -7.425 1.00 98.19 109 PHE A O 1
ATOM 853 N N . THR A 1 110 ? -2.050 1.786 -7.765 1.00 97.88 110 THR A N 1
ATOM 854 C CA . THR A 1 110 ? -1.574 1.736 -9.149 1.00 97.88 110 THR A CA 1
ATOM 855 C C . THR A 1 110 ? -0.291 2.538 -9.282 1.00 97.88 110 THR A C 1
ATOM 857 O O . THR A 1 110 ? -0.228 3.679 -8.829 1.00 97.88 110 THR A O 1
ATOM 860 N N . VAL A 1 111 ? 0.723 1.950 -9.914 1.00 98.12 111 VAL A N 1
ATOM 861 C CA . VAL A 1 111 ? 1.994 2.596 -10.258 1.00 98.12 111 VAL A CA 1
ATOM 862 C C . VAL A 1 111 ? 2.195 2.453 -11.761 1.00 98.12 111 VAL A C 1
ATOM 864 O O . VAL A 1 111 ? 2.446 1.357 -12.260 1.00 98.12 111 VAL A O 1
ATOM 867 N N . SER A 1 112 ? 2.078 3.571 -12.468 1.00 97.94 112 SER A N 1
ATOM 868 C CA . SER A 1 112 ? 2.131 3.644 -13.924 1.00 97.94 112 SER A CA 1
ATOM 869 C C . SER A 1 112 ? 3.261 4.552 -14.374 1.00 97.94 112 SER A C 1
ATOM 871 O O . SER A 1 112 ? 3.360 5.690 -13.922 1.00 97.94 112 SER A O 1
ATOM 873 N N . ASP A 1 113 ? 4.083 4.077 -15.298 1.00 97.81 113 ASP A N 1
ATOM 874 C CA . ASP A 1 113 ? 5.170 4.844 -15.898 1.00 97.81 113 ASP A CA 1
ATOM 875 C C . ASP A 1 113 ? 4.912 5.128 -17.379 1.00 97.81 113 ASP A C 1
ATOM 877 O O . ASP A 1 113 ? 3.981 4.592 -17.982 1.00 97.81 113 ASP A O 1
ATOM 881 N N . THR A 1 114 ? 5.720 6.013 -17.957 1.00 97.38 114 THR A N 1
ATOM 882 C CA . THR A 1 114 ? 5.772 6.289 -19.402 1.00 97.38 114 THR A CA 1
ATOM 883 C C . THR A 1 114 ? 7.065 5.753 -20.019 1.00 97.38 114 THR A C 1
ATOM 885 O O . THR A 1 114 ? 7.618 6.356 -20.939 1.00 97.38 114 THR A O 1
ATOM 888 N N . GLY A 1 115 ? 7.620 4.682 -19.449 1.00 95.38 115 GLY A N 1
ATOM 889 C CA . GLY A 1 115 ? 8.810 4.014 -19.954 1.00 95.38 115 GLY A CA 1
ATOM 890 C C . GLY A 1 115 ? 8.525 3.176 -21.209 1.00 95.38 115 GLY A C 1
ATOM 891 O O . GLY A 1 115 ? 7.484 3.319 -21.850 1.00 95.38 115 GLY A O 1
ATOM 892 N N . PRO A 1 116 ? 9.430 2.255 -21.576 1.00 93.69 116 PRO A N 1
ATOM 893 C CA . PRO A 1 116 ? 9.257 1.393 -22.748 1.00 93.69 116 PRO A CA 1
ATOM 894 C C . PRO A 1 116 ? 8.190 0.296 -22.567 1.00 93.69 116 PRO A C 1
ATOM 896 O O . PRO A 1 116 ? 7.856 -0.390 -23.530 1.00 93.69 116 PRO A O 1
ATOM 899 N N . GLY A 1 117 ? 7.664 0.112 -21.351 1.00 93.31 117 GLY A N 1
ATOM 900 C CA . GLY A 1 117 ? 6.793 -1.011 -21.009 1.00 93.31 117 GLY A CA 1
ATOM 901 C C . GLY A 1 117 ? 7.560 -2.319 -20.783 1.00 93.31 117 GLY A C 1
ATOM 902 O O . GLY A 1 117 ? 8.780 -2.341 -20.617 1.00 93.31 117 GLY A O 1
ATOM 903 N N . ILE A 1 118 ? 6.817 -3.420 -20.744 1.00 93.62 118 ILE A N 1
ATOM 904 C CA . ILE A 1 118 ? 7.286 -4.778 -20.462 1.00 93.62 118 ILE A CA 1
ATOM 905 C C . ILE A 1 118 ? 7.126 -5.621 -21.731 1.00 93.62 118 ILE A C 1
ATOM 907 O O . ILE A 1 118 ? 6.045 -5.670 -22.315 1.00 93.62 118 ILE A O 1
ATOM 911 N N . ALA A 1 119 ? 8.182 -6.312 -22.161 1.00 93.19 119 ALA A N 1
ATOM 912 C CA . ALA A 1 119 ? 8.093 -7.231 -23.296 1.00 93.19 119 ALA A CA 1
ATOM 913 C C . ALA A 1 119 ? 7.094 -8.372 -23.012 1.00 93.19 119 ALA A C 1
ATOM 915 O O . ALA A 1 119 ? 7.022 -8.881 -21.889 1.00 93.19 119 ALA A O 1
ATOM 916 N N . ALA A 1 120 ? 6.329 -8.790 -24.022 1.00 89.88 120 ALA A N 1
ATOM 917 C CA . ALA A 1 120 ? 5.253 -9.769 -23.854 1.00 89.88 120 ALA A CA 1
ATOM 918 C C . ALA A 1 120 ? 5.771 -11.128 -23.353 1.00 89.88 120 ALA A C 1
ATOM 920 O O . ALA A 1 120 ? 5.144 -11.749 -22.499 1.00 89.88 120 ALA A O 1
ATOM 921 N N . GLU A 1 121 ? 6.946 -11.556 -23.817 1.00 90.19 121 GLU A N 1
ATOM 922 C CA . GLU A 1 121 ? 7.610 -12.782 -23.364 1.00 90.19 121 GLU A CA 1
ATOM 923 C C . GLU A 1 121 ? 8.141 -12.702 -21.921 1.00 90.19 121 GLU A C 1
ATOM 925 O O . GLU A 1 121 ? 8.385 -13.728 -21.284 1.00 90.19 121 GLU A O 1
ATOM 930 N N . VAL A 1 122 ? 8.319 -11.488 -21.396 1.00 90.19 122 VAL A N 1
ATOM 931 C CA . VAL A 1 122 ? 8.840 -11.235 -20.049 1.00 90.19 122 VAL A CA 1
ATOM 932 C C . VAL A 1 122 ? 7.714 -11.201 -19.019 1.00 90.19 122 VAL A C 1
ATOM 934 O O . VAL A 1 122 ? 7.892 -11.713 -17.914 1.00 90.19 122 VAL A O 1
ATOM 937 N N . LEU A 1 123 ? 6.554 -10.642 -19.382 1.00 90.19 123 LEU A N 1
ATOM 938 C CA . LEU A 1 123 ? 5.413 -10.401 -18.490 1.00 90.19 123 LEU A CA 1
ATOM 939 C C . LEU A 1 123 ? 5.022 -11.605 -17.599 1.00 90.19 123 LEU A C 1
ATOM 941 O O . LEU A 1 123 ? 4.813 -11.386 -16.407 1.00 90.19 123 LEU A O 1
ATOM 945 N N . PRO A 1 124 ? 4.989 -12.865 -18.086 1.00 90.62 124 PRO A N 1
ATOM 946 C CA . PRO A 1 124 ? 4.607 -14.015 -17.259 1.00 90.62 124 PRO A CA 1
ATOM 947 C C . PRO A 1 124 ? 5.612 -14.363 -16.154 1.00 90.62 124 PRO A C 1
ATOM 949 O O . PRO A 1 124 ? 5.264 -15.074 -15.220 1.00 90.62 124 PRO A O 1
ATOM 952 N N . ARG A 1 125 ? 6.860 -13.894 -16.274 1.00 90.12 125 ARG A N 1
ATOM 953 C CA . ARG A 1 125 ? 7.995 -14.295 -15.429 1.00 90.12 125 ARG A CA 1
ATOM 954 C C . ARG A 1 125 ? 8.499 -13.186 -14.514 1.00 90.12 125 ARG A C 1
ATOM 956 O O . ARG A 1 125 ? 9.393 -13.412 -13.710 1.00 90.12 125 ARG A O 1
ATOM 963 N N . ILE A 1 126 ? 7.954 -11.972 -14.614 1.00 91.38 126 ILE A N 1
ATOM 964 C CA . ILE A 1 126 ? 8.456 -10.801 -13.870 1.00 91.38 126 ILE A CA 1
ATOM 965 C C . ILE A 1 126 ? 8.365 -10.940 -12.346 1.00 91.38 126 ILE A C 1
ATOM 967 O O . ILE A 1 126 ? 9.064 -10.223 -11.633 1.00 91.38 126 ILE A O 1
ATOM 971 N N . PHE A 1 127 ? 7.502 -11.829 -11.851 1.00 90.81 127 PHE A N 1
ATOM 972 C CA . PHE A 1 127 ? 7.356 -12.123 -10.426 1.00 90.81 127 PHE A CA 1
ATOM 973 C C . PHE A 1 127 ? 8.174 -13.344 -9.978 1.00 90.81 127 PHE A C 1
ATOM 975 O O . PHE A 1 127 ? 8.249 -13.602 -8.774 1.00 90.81 127 PHE A O 1
ATOM 982 N N . ASP A 1 128 ? 8.820 -14.061 -10.906 1.00 85.50 128 ASP A N 1
ATOM 983 C CA . ASP A 1 128 ? 9.684 -15.192 -10.581 1.00 85.50 128 ASP A CA 1
ATOM 984 C C . ASP A 1 128 ? 10.906 -14.701 -9.784 1.00 85.50 128 ASP A C 1
ATOM 986 O O . ASP A 1 128 ? 11.558 -13.724 -10.174 1.00 85.50 128 ASP A O 1
ATOM 990 N N . PRO A 1 129 ? 11.278 -15.373 -8.681 1.00 80.88 129 PRO A N 1
ATOM 991 C CA . PRO A 1 129 ? 12.486 -15.034 -7.942 1.00 80.88 129 PRO A CA 1
ATOM 992 C C . PRO A 1 129 ? 13.733 -15.050 -8.835 1.00 80.88 129 PRO A C 1
ATOM 994 O O . PRO A 1 129 ? 13.925 -15.962 -9.638 1.00 80.88 129 PRO A O 1
ATOM 997 N N . PHE A 1 130 ? 14.609 -14.057 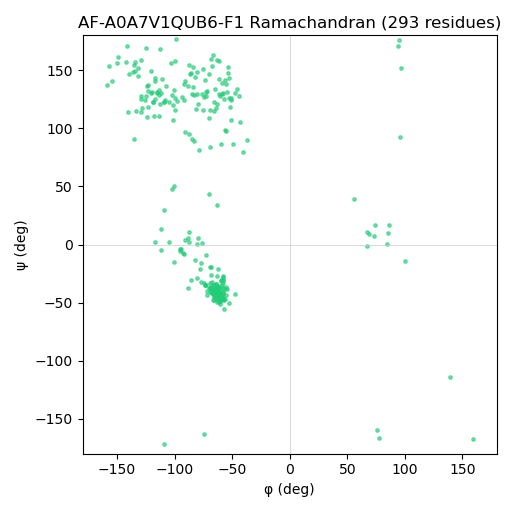-8.651 1.00 77.88 130 PHE A N 1
ATOM 998 C CA . PHE A 1 130 ? 15.869 -13.867 -9.391 1.00 77.88 130 PHE A CA 1
ATOM 999 C C . PHE A 1 130 ? 15.714 -13.520 -10.876 1.00 77.88 130 PHE A C 1
ATOM 1001 O O . PHE A 1 130 ? 16.719 -13.282 -11.550 1.00 77.88 130 PHE A O 1
ATOM 1008 N N . PHE A 1 131 ? 14.491 -13.433 -11.396 1.00 81.56 131 PHE A N 1
ATOM 1009 C CA . PHE A 1 131 ? 14.272 -13.009 -12.767 1.00 81.56 131 PHE A CA 1
ATOM 1010 C C . PHE A 1 131 ? 14.524 -11.499 -12.908 1.00 81.56 131 PHE A C 1
ATOM 1012 O O . PHE A 1 131 ? 14.000 -10.672 -12.163 1.00 81.56 131 PHE A O 1
ATOM 1019 N N . THR A 1 132 ? 15.365 -11.118 -13.868 1.00 84.31 132 THR A N 1
ATOM 1020 C CA . THR A 1 132 ? 15.675 -9.717 -14.168 1.00 84.31 132 THR A CA 1
ATOM 1021 C C . THR A 1 132 ? 16.105 -9.570 -15.621 1.00 84.31 132 THR A C 1
ATOM 1023 O O . THR A 1 132 ? 16.841 -10.400 -16.146 1.00 84.31 132 THR A O 1
ATOM 1026 N N . THR A 1 133 ? 15.672 -8.487 -16.263 1.00 84.00 133 THR A N 1
ATOM 1027 C CA . THR A 1 133 ? 16.146 -8.065 -17.592 1.00 84.00 133 THR A CA 1
ATOM 1028 C C . THR A 1 133 ? 17.277 -7.035 -17.508 1.00 84.00 133 THR A C 1
ATOM 1030 O O . THR A 1 133 ? 17.824 -6.625 -18.529 1.00 84.00 133 THR A O 1
ATOM 1033 N N . LYS A 1 134 ? 17.636 -6.598 -16.293 1.00 81.88 134 LYS A N 1
ATOM 1034 C CA . LYS A 1 134 ? 18.700 -5.613 -16.058 1.00 81.88 134 LYS A CA 1
ATOM 1035 C C . LYS A 1 134 ? 20.089 -6.245 -16.236 1.00 81.88 134 LYS A C 1
ATOM 1037 O O . LYS A 1 134 ? 20.243 -7.433 -15.940 1.00 81.88 134 LYS A O 1
ATOM 1042 N N . PRO A 1 135 ? 21.108 -5.463 -16.647 1.00 78.50 135 PRO A N 1
ATOM 1043 C CA . PRO A 1 135 ? 22.484 -5.940 -16.742 1.00 78.50 135 PRO A CA 1
ATOM 1044 C C . PRO A 1 135 ? 22.988 -6.569 -15.432 1.00 78.50 135 PRO A C 1
ATOM 1046 O O . PRO A 1 135 ? 22.535 -6.179 -14.347 1.00 78.50 135 PRO A O 1
ATOM 1049 N N . PRO A 1 136 ? 23.957 -7.503 -15.497 1.00 72.25 136 PRO A N 1
ATOM 1050 C CA . PRO A 1 136 ? 24.566 -8.085 -14.307 1.00 72.25 136 PRO A CA 1
ATOM 1051 C C . PRO A 1 136 ? 25.070 -6.999 -13.348 1.00 72.25 136 PRO A C 1
ATOM 1053 O O . PRO A 1 136 ? 25.938 -6.207 -13.693 1.00 72.25 136 PRO A O 1
ATOM 1056 N N . GLY A 1 137 ? 24.518 -6.971 -12.134 1.00 66.56 137 GLY A N 1
ATOM 1057 C CA . GLY A 1 137 ? 24.876 -5.986 -11.104 1.00 66.56 137 GLY A CA 1
ATOM 1058 C C . GLY A 1 137 ? 23.914 -4.810 -10.947 1.00 66.56 137 GLY A C 1
ATOM 1059 O O . GLY A 1 137 ? 23.941 -4.178 -9.899 1.00 66.56 137 GLY A O 1
ATOM 1060 N N . GLU A 1 138 ? 23.004 -4.569 -11.896 1.00 69.44 138 GLU A N 1
ATOM 1061 C CA . GLU A 1 138 ? 21.996 -3.495 -11.797 1.00 69.44 138 GLU A CA 1
ATOM 1062 C C . GLU A 1 138 ? 20.656 -3.956 -11.191 1.00 69.44 138 GLU A C 1
ATOM 1064 O O . GLU A 1 138 ? 19.773 -3.144 -10.913 1.00 69.44 138 GLU A O 1
ATOM 1069 N N . GLY A 1 139 ? 20.477 -5.260 -10.962 1.00 69.62 139 GLY A N 1
ATOM 1070 C CA . GLY A 1 139 ? 19.266 -5.804 -10.352 1.00 69.62 139 GLY A CA 1
ATOM 1071 C C . GLY A 1 139 ? 19.487 -7.176 -9.730 1.00 69.62 139 GLY A C 1
ATOM 1072 O O . GLY A 1 139 ? 20.137 -8.036 -10.315 1.00 69.62 139 GLY A O 1
ATOM 1073 N N . THR A 1 140 ? 18.924 -7.386 -8.540 1.00 70.19 140 THR A N 1
ATOM 1074 C CA . THR A 1 140 ? 18.947 -8.686 -7.845 1.00 70.19 140 THR A CA 1
ATOM 1075 C C . THR A 1 140 ? 17.864 -9.646 -8.341 1.00 70.19 140 THR A C 1
ATOM 1077 O O . THR A 1 140 ? 17.892 -10.820 -7.990 1.00 70.19 140 THR A O 1
ATOM 1080 N N . GLY A 1 141 ? 16.882 -9.151 -9.105 1.00 78.50 141 GLY A N 1
ATOM 1081 C CA . GLY A 1 141 ? 15.706 -9.920 -9.528 1.00 78.50 141 GLY A CA 1
ATOM 1082 C C . GLY A 1 141 ? 14.756 -10.301 -8.386 1.00 78.50 141 GLY A C 1
ATOM 1083 O O . GLY A 1 141 ? 13.866 -11.116 -8.578 1.00 78.50 141 GLY A O 1
ATOM 1084 N N . LEU A 1 142 ? 14.935 -9.737 -7.185 1.00 81.75 142 LEU A N 1
ATOM 1085 C CA . LEU A 1 142 ? 14.122 -10.077 -6.009 1.00 81.75 142 LEU A CA 1
ATOM 1086 C C . LEU A 1 142 ? 13.016 -9.058 -5.700 1.00 81.75 142 LEU A C 1
ATOM 1088 O O . LEU A 1 142 ? 12.128 -9.340 -4.906 1.00 81.75 142 LEU A O 1
ATOM 1092 N N . GLY A 1 143 ? 13.057 -7.857 -6.284 1.00 84.38 143 GLY A N 1
ATOM 1093 C CA . GLY A 1 143 ? 12.138 -6.773 -5.913 1.00 84.38 143 GLY A CA 1
ATOM 1094 C C . GLY A 1 143 ? 10.662 -7.123 -6.135 1.00 84.38 143 GLY A C 1
ATOM 1095 O O . GLY A 1 143 ? 9.847 -6.989 -5.221 1.00 84.38 143 GLY A O 1
ATOM 1096 N N . LEU A 1 144 ? 10.321 -7.607 -7.333 1.00 91.25 144 LEU A N 1
ATOM 1097 C CA . LEU A 1 144 ? 8.944 -7.972 -7.678 1.00 91.25 144 LEU A CA 1
ATOM 1098 C C . LEU A 1 144 ? 8.494 -9.276 -7.015 1.00 91.25 144 LEU A C 1
ATOM 1100 O O . LEU A 1 144 ? 7.349 -9.354 -6.587 1.00 91.25 144 LEU A O 1
ATOM 1104 N N . SER A 1 145 ? 9.383 -10.258 -6.845 1.00 86.06 145 SER A N 1
ATOM 1105 C CA . SER A 1 145 ? 9.048 -11.499 -6.138 1.00 86.06 145 SER A CA 1
ATOM 1106 C C . SER A 1 145 ? 8.778 -11.255 -4.646 1.00 86.06 145 SER A C 1
ATOM 1108 O O . SER A 1 145 ? 7.848 -11.827 -4.081 1.00 86.06 145 SER A O 1
ATOM 1110 N N . ILE A 1 146 ? 9.539 -10.354 -4.005 1.00 86.38 146 ILE A N 1
ATOM 1111 C CA . ILE A 1 146 ? 9.274 -9.900 -2.629 1.00 86.38 146 ILE A CA 1
ATOM 1112 C C . ILE A 1 146 ? 7.941 -9.154 -2.569 1.00 86.38 146 ILE A C 1
ATOM 1114 O O . ILE A 1 146 ? 7.138 -9.424 -1.679 1.00 86.38 146 ILE A O 1
ATOM 1118 N N . ALA A 1 147 ? 7.689 -8.242 -3.513 1.00 91.94 147 ALA A N 1
ATOM 1119 C CA . ALA A 1 147 ? 6.431 -7.506 -3.559 1.00 91.94 147 ALA A CA 1
ATOM 1120 C C . ALA A 1 147 ? 5.229 -8.455 -3.684 1.00 91.94 147 ALA A C 1
ATOM 1122 O O . ALA A 1 147 ? 4.269 -8.334 -2.931 1.00 91.94 147 ALA A O 1
ATOM 1123 N N . HIS A 1 148 ? 5.324 -9.446 -4.571 1.00 91.94 148 HIS A N 1
ATOM 1124 C CA . HIS A 1 148 ? 4.311 -10.478 -4.751 1.00 91.94 148 HIS A CA 1
ATOM 1125 C C . HIS A 1 148 ? 4.063 -11.284 -3.468 1.00 91.94 148 HIS A C 1
ATOM 1127 O O . HIS A 1 148 ? 2.917 -11.406 -3.043 1.00 91.94 148 HIS A O 1
ATOM 1133 N N . GLY A 1 149 ? 5.119 -11.768 -2.803 1.00 89.06 149 GLY A N 1
ATOM 1134 C CA . GLY A 1 149 ? 4.986 -12.504 -1.540 1.00 89.06 149 GLY A CA 1
ATOM 1135 C C . GLY A 1 149 ? 4.352 -11.675 -0.419 1.00 89.06 149 GLY A C 1
ATOM 1136 O O . GLY A 1 149 ? 3.485 -12.172 0.296 1.00 89.06 149 GLY A O 1
ATOM 1137 N N . ILE A 1 150 ? 4.726 -10.395 -0.298 1.00 90.88 150 ILE A N 1
ATOM 1138 C CA 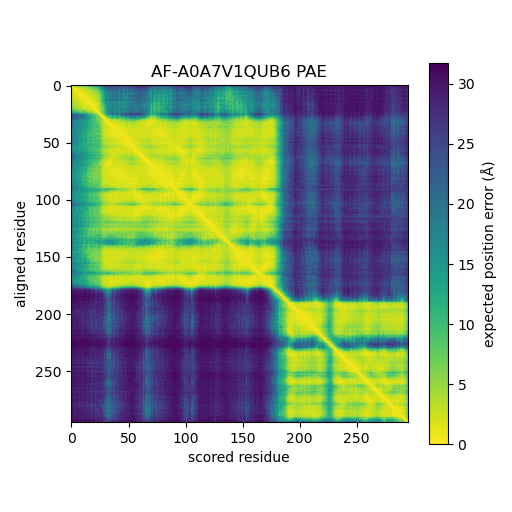. ILE A 1 150 ? 4.117 -9.476 0.673 1.00 90.88 150 ILE A CA 1
ATOM 1139 C C . ILE A 1 150 ? 2.630 -9.289 0.366 1.00 90.88 150 ILE A C 1
ATOM 1141 O O . ILE A 1 150 ? 1.804 -9.433 1.262 1.00 90.88 150 ILE A O 1
ATOM 1145 N N . VAL A 1 151 ? 2.268 -8.989 -0.882 1.00 94.75 151 VAL A N 1
ATOM 1146 C CA . VAL A 1 151 ? 0.871 -8.748 -1.273 1.00 94.75 151 VAL A CA 1
ATOM 1147 C C . VAL A 1 151 ? 0.004 -9.988 -1.036 1.00 94.75 151 VAL A C 1
ATOM 1149 O O . VAL A 1 151 ? -1.075 -9.872 -0.456 1.00 94.75 151 VAL A O 1
ATOM 1152 N N . GLN A 1 152 ? 0.504 -11.178 -1.378 1.00 91.38 152 GLN A N 1
ATOM 1153 C CA . GLN A 1 152 ? -0.179 -12.438 -1.078 1.00 91.38 152 GLN A CA 1
ATOM 1154 C C . GLN A 1 152 ? -0.331 -12.675 0.425 1.00 91.38 152 GLN A C 1
ATOM 1156 O O . GLN A 1 152 ? -1.409 -13.060 0.876 1.00 91.38 152 GLN A O 1
ATOM 1161 N N . ALA A 1 153 ? 0.711 -12.404 1.219 1.00 88.50 153 ALA A N 1
ATOM 1162 C CA . ALA A 1 153 ? 0.620 -12.505 2.672 1.00 88.50 153 ALA A CA 1
ATOM 1163 C C . ALA A 1 153 ? -0.485 -11.588 3.221 1.00 88.50 153 ALA A C 1
ATOM 1165 O O . ALA A 1 153 ? -1.177 -11.968 4.159 1.00 88.50 153 ALA A O 1
ATOM 1166 N N . HIS A 1 154 ? -0.717 -10.431 2.599 1.00 91.38 154 HIS A N 1
ATOM 1167 C CA . HIS A 1 154 ? -1.787 -9.490 2.941 1.00 91.38 154 HIS A CA 1
ATOM 1168 C C . HIS A 1 154 ? -3.174 -9.864 2.389 1.00 91.38 154 HIS A C 1
ATOM 1170 O O . HIS A 1 154 ? -4.124 -9.110 2.578 1.00 91.38 154 HIS A O 1
ATOM 1176 N N . GLY A 1 155 ? -3.320 -11.031 1.754 1.00 91.31 155 GLY A N 1
ATOM 1177 C CA . GLY A 1 155 ? -4.591 -11.498 1.194 1.00 91.31 155 GLY A CA 1
ATOM 1178 C C . GLY A 1 155 ? -5.007 -10.772 -0.084 1.00 91.31 155 GLY A C 1
ATOM 1179 O O . GLY A 1 155 ? -6.178 -10.815 -0.446 1.00 91.31 155 GLY A O 1
ATOM 1180 N N . GLY A 1 156 ? -4.072 -10.085 -0.739 1.00 95.25 156 GLY A N 1
ATOM 1181 C CA . GLY A 1 156 ? -4.309 -9.378 -1.988 1.00 95.25 156 GLY A CA 1
ATOM 1182 C C . GLY A 1 156 ? -3.647 -10.036 -3.193 1.00 95.25 156 GLY A C 1
ATOM 1183 O O . GLY A 1 156 ? -3.067 -11.121 -3.106 1.00 95.25 156 GLY A O 1
ATOM 1184 N N . HIS A 1 157 ? -3.682 -9.332 -4.321 1.00 96.19 157 HIS A N 1
ATOM 1185 C CA . HIS A 1 157 ? -3.013 -9.743 -5.551 1.00 96.19 157 HIS A CA 1
ATOM 1186 C C . HIS A 1 157 ? -2.274 -8.576 -6.213 1.00 96.19 157 HIS A C 1
ATOM 1188 O O . HIS A 1 157 ? -2.613 -7.406 -6.035 1.00 96.19 157 HIS A O 1
ATOM 1194 N N . ILE A 1 158 ? -1.241 -8.902 -6.989 1.00 97.25 158 ILE A N 1
ATOM 1195 C CA . ILE A 1 158 ? -0.483 -7.941 -7.790 1.00 97.25 158 ILE A CA 1
ATOM 1196 C C . ILE A 1 158 ? -0.506 -8.368 -9.256 1.00 97.25 158 ILE A C 1
ATOM 1198 O O . ILE A 1 158 ? -0.343 -9.544 -9.571 1.00 97.25 158 ILE A O 1
ATOM 1202 N N . SER A 1 159 ? -0.699 -7.410 -10.154 1.00 96.56 159 SER A N 1
ATOM 1203 C CA . SER A 1 159 ? -0.700 -7.614 -11.601 1.00 96.56 159 SER A CA 1
ATOM 1204 C C . SER A 1 159 ? 0.133 -6.548 -12.303 1.00 96.56 159 SER A C 1
ATOM 1206 O O . SER A 1 159 ? 0.344 -5.452 -11.780 1.00 96.56 159 SER A O 1
ATOM 1208 N N . ALA A 1 160 ? 0.600 -6.866 -13.508 1.00 96.94 160 ALA A N 1
ATOM 1209 C CA . ALA A 1 160 ? 1.295 -5.927 -14.377 1.00 96.94 160 ALA A CA 1
ATOM 1210 C C . ALA A 1 160 ? 0.712 -5.981 -15.789 1.00 96.94 160 ALA A C 1
ATOM 1212 O O . ALA A 1 160 ? 0.325 -7.043 -16.274 1.00 96.94 160 ALA A O 1
ATOM 1213 N N . SER A 1 161 ? 0.675 -4.833 -16.451 1.00 96.25 161 SER A N 1
ATOM 1214 C CA . SER A 1 161 ? 0.221 -4.691 -17.833 1.00 96.25 161 SER A CA 1
ATOM 1215 C C . SER A 1 161 ? 0.962 -3.542 -18.513 1.00 96.25 161 SER A C 1
ATOM 1217 O O . SER A 1 161 ? 1.530 -2.683 -17.839 1.00 96.25 161 SER A O 1
ATOM 1219 N N . ASN A 1 162 ? 0.963 -3.517 -19.845 1.00 95.81 162 ASN A N 1
ATOM 1220 C CA . ASN A 1 162 ? 1.389 -2.333 -20.589 1.00 95.81 162 ASN A CA 1
ATOM 1221 C C . ASN A 1 162 ? 0.216 -1.381 -20.781 1.00 95.81 162 ASN A C 1
ATOM 1223 O O . ASN A 1 162 ? -0.925 -1.810 -20.959 1.00 95.81 162 ASN A O 1
ATOM 1227 N N . ARG A 1 163 ? 0.518 -0.086 -20.791 1.00 94.19 163 ARG A N 1
ATOM 1228 C CA . ARG A 1 163 ? -0.465 0.961 -21.053 1.00 94.19 163 ARG A CA 1
ATOM 1229 C C . ARG A 1 163 ? -0.679 1.124 -22.563 1.00 94.19 163 ARG A C 1
ATOM 1231 O O . ARG A 1 163 ? 0.299 1.041 -23.308 1.00 94.19 163 ARG A O 1
ATOM 1238 N N . PRO A 1 164 ? -1.910 1.408 -23.027 1.00 88.12 164 PRO A N 1
ATOM 1239 C CA . PRO A 1 164 ? -2.188 1.686 -24.441 1.00 88.12 164 PRO A CA 1
ATOM 1240 C C . PRO A 1 164 ? -1.329 2.817 -25.024 1.00 88.12 164 PRO A C 1
ATOM 1242 O O . PRO A 1 164 ? -0.872 2.742 -26.160 1.00 88.12 164 PRO A O 1
ATOM 1245 N N . GLU A 1 165 ? -1.085 3.850 -24.224 1.00 88.06 165 GLU A N 1
ATOM 1246 C CA . GLU A 1 165 ? -0.268 5.021 -24.543 1.00 88.06 165 GLU A CA 1
ATOM 1247 C C . GLU A 1 165 ? 1.252 4.798 -24.396 1.00 88.06 165 GLU A C 1
ATOM 1249 O O . GLU A 1 165 ? 2.030 5.716 -24.651 1.00 88.06 165 GLU A O 1
ATOM 1254 N N . GLY A 1 166 ? 1.680 3.591 -24.008 1.00 88.56 166 GLY A N 1
ATOM 1255 C CA . GLY A 1 166 ? 3.076 3.247 -23.729 1.00 88.56 166 GLY A CA 1
ATOM 1256 C C . GLY A 1 166 ? 3.445 3.322 -22.242 1.00 88.56 166 GLY A C 1
ATOM 1257 O O . GLY A 1 166 ? 2.860 4.079 -21.465 1.00 88.56 166 GLY A O 1
ATOM 1258 N N . GLY A 1 167 ? 4.429 2.510 -21.846 1.00 95.44 167 GLY A N 1
ATOM 1259 C CA . GLY A 1 167 ? 4.844 2.326 -20.452 1.00 95.44 167 GLY A CA 1
ATOM 1260 C C . GLY A 1 167 ? 4.186 1.135 -19.763 1.00 95.44 167 GLY A C 1
ATOM 1261 O O . GLY A 1 167 ? 3.350 0.434 -20.342 1.00 95.44 167 GLY A O 1
ATOM 1262 N N . ALA A 1 168 ? 4.598 0.883 -18.523 1.00 97.06 168 ALA A N 1
ATOM 1263 C CA . ALA A 1 168 ? 4.056 -0.194 -17.704 1.00 97.06 168 ALA A CA 1
ATOM 1264 C C . ALA A 1 168 ? 3.077 0.335 -16.648 1.00 97.06 168 ALA A C 1
ATOM 1266 O O . ALA A 1 168 ? 3.121 1.496 -16.241 1.00 97.06 168 ALA A O 1
ATOM 1267 N N . CYS A 1 169 ? 2.180 -0.539 -16.205 1.00 97.75 169 CYS A N 1
ATOM 1268 C CA . CYS A 1 169 ? 1.229 -0.313 -15.129 1.00 97.75 169 CYS A CA 1
ATOM 1269 C C . CYS A 1 169 ? 1.243 -1.525 -14.200 1.00 97.75 169 CYS A C 1
ATOM 1271 O O . CYS A 1 169 ? 0.846 -2.625 -14.594 1.00 97.75 169 CYS A O 1
ATOM 1273 N N . PHE A 1 170 ? 1.674 -1.310 -12.962 1.00 98.19 170 PHE A N 1
ATOM 1274 C CA . PHE A 1 170 ? 1.575 -2.280 -11.879 1.00 98.19 170 PHE A CA 1
ATOM 1275 C C . PHE A 1 170 ? 0.388 -1.925 -10.993 1.00 98.19 170 PHE A C 1
ATOM 1277 O O . PHE A 1 170 ? 0.242 -0.773 -10.585 1.00 98.19 170 PHE A O 1
ATOM 1284 N N . GLN A 1 171 ? -0.434 -2.918 -10.671 1.00 98.00 171 GLN A N 1
ATOM 1285 C CA . GLN A 1 171 ? -1.590 -2.757 -9.800 1.00 98.00 171 GLN A CA 1
ATOM 1286 C C . GLN A 1 171 ? -1.505 -3.746 -8.644 1.00 98.00 171 GLN A C 1
ATOM 1288 O O . GLN A 1 171 ? -1.319 -4.941 -8.858 1.00 98.00 171 GLN A O 1
ATOM 1293 N N . VAL A 1 172 ? -1.634 -3.238 -7.424 1.00 98.31 172 VAL A N 1
ATOM 1294 C CA . VAL A 1 172 ? -1.732 -4.019 -6.191 1.00 98.31 172 VAL A CA 1
ATOM 1295 C C . VAL A 1 172 ? -3.129 -3.818 -5.636 1.00 98.31 172 VAL A C 1
ATOM 1297 O O . VAL A 1 172 ? -3.506 -2.690 -5.335 1.00 98.31 172 VAL A O 1
ATOM 1300 N N . VAL A 1 173 ? -3.880 -4.900 -5.484 1.00 97.94 173 VAL A N 1
ATOM 1301 C CA . VAL A 1 173 ? -5.204 -4.887 -4.867 1.00 97.94 173 VAL A CA 1
ATOM 1302 C C . VAL A 1 173 ? -5.097 -5.555 -3.511 1.00 97.94 173 VAL A C 1
ATOM 1304 O O . VAL A 1 173 ? -4.621 -6.685 -3.410 1.00 97.94 173 VAL A O 1
ATOM 1307 N N . LEU A 1 174 ? -5.519 -4.844 -2.471 1.00 96.88 174 LEU A N 1
ATOM 1308 C CA . LEU A 1 174 ? -5.611 -5.367 -1.114 1.00 96.88 174 LEU A CA 1
ATOM 1309 C C . LEU A 1 174 ? -7.069 -5.351 -0.659 1.00 96.88 174 LEU A C 1
ATOM 1311 O O . LEU A 1 174 ? -7.784 -4.391 -0.970 1.00 96.88 174 LEU A O 1
ATOM 1315 N N . PRO A 1 175 ? -7.504 -6.364 0.110 1.00 94.75 175 PRO A N 1
ATOM 1316 C CA . PRO A 1 175 ? -8.822 -6.340 0.709 1.00 94.75 175 PRO A CA 1
ATOM 1317 C C . PRO A 1 175 ? -8.944 -5.113 1.604 1.00 94.75 175 PRO A C 1
ATOM 1319 O O . PRO A 1 175 ? -8.014 -4.762 2.342 1.00 94.75 175 PRO A O 1
ATOM 1322 N N . ALA A 1 176 ? -10.110 -4.470 1.553 1.00 91.12 176 ALA A N 1
ATOM 1323 C CA . ALA A 1 176 ? -10.461 -3.514 2.587 1.00 91.12 176 ALA A CA 1
ATOM 1324 C C . ALA A 1 176 ? -10.300 -4.215 3.939 1.00 91.12 176 ALA A C 1
ATOM 1326 O O . ALA A 1 176 ? -10.593 -5.410 4.073 1.00 91.12 176 ALA A O 1
ATOM 1327 N N . ALA A 1 177 ? -9.833 -3.471 4.939 1.00 85.00 177 ALA A N 1
ATOM 1328 C CA . ALA A 1 177 ? -9.962 -3.904 6.311 1.00 85.00 177 ALA A CA 1
ATOM 1329 C C . ALA A 1 177 ? -11.407 -4.379 6.465 1.00 85.00 177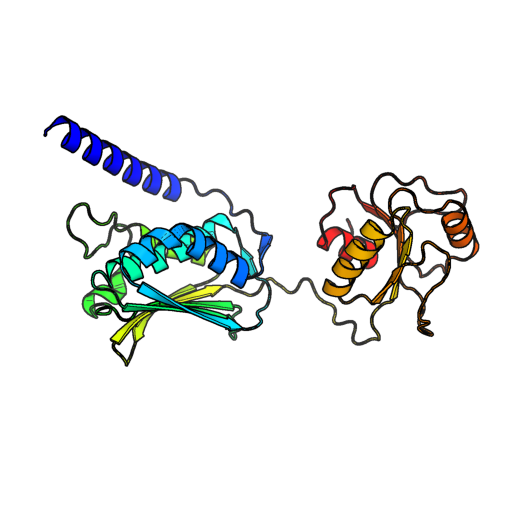 ALA A C 1
ATOM 1331 O O . ALA A 1 177 ? -12.311 -3.681 5.973 1.00 85.00 177 ALA A O 1
ATOM 1332 N N . PRO A 1 178 ? -11.639 -5.551 7.095 1.00 69.12 178 PRO A N 1
ATOM 1333 C CA . PRO A 1 178 ? -12.976 -5.869 7.551 1.00 69.12 178 PRO A CA 1
ATOM 1334 C C . PRO A 1 178 ? -13.459 -4.588 8.189 1.00 69.12 178 PRO A C 1
ATOM 1336 O O . PRO A 1 178 ? -12.701 -3.993 8.966 1.00 69.12 178 PRO A O 1
ATOM 1339 N N . ALA A 1 179 ? -14.635 -4.110 7.791 1.00 53.22 179 ALA A N 1
ATOM 1340 C CA . ALA A 1 179 ? -15.249 -3.082 8.585 1.00 53.22 179 ALA A CA 1
ATOM 1341 C C . ALA A 1 179 ? -15.206 -3.669 10.001 1.00 53.22 179 ALA A C 1
ATOM 1343 O O . ALA A 1 179 ? -15.925 -4.620 10.303 1.00 53.22 179 ALA A O 1
ATOM 1344 N N . LEU A 1 180 ? -14.330 -3.135 10.869 1.00 46.09 180 LEU A N 1
ATOM 1345 C CA . LEU A 1 180 ? -14.756 -2.838 12.219 1.00 46.09 180 LEU A CA 1
ATOM 1346 C C . LEU A 1 180 ? -16.091 -2.224 11.925 1.00 46.09 180 LEU A C 1
ATOM 1348 O O . LEU A 1 180 ? -16.131 -1.215 11.214 1.00 46.09 180 LEU A O 1
ATOM 1352 N N . ALA A 1 181 ? -17.144 -2.982 12.197 1.00 38.38 181 ALA A N 1
ATOM 1353 C CA . ALA A 1 181 ? -18.461 -2.513 11.932 1.00 38.38 181 ALA A CA 1
ATOM 1354 C C . ALA A 1 181 ? -18.509 -1.198 12.719 1.00 38.38 181 ALA A C 1
ATOM 1356 O O . ALA A 1 181 ? -18.813 -1.177 13.900 1.00 38.38 181 ALA A O 1
ATOM 1357 N N . ALA A 1 182 ? -18.290 -0.082 12.024 1.00 41.72 182 ALA A N 1
ATOM 1358 C CA . ALA A 1 182 ? -19.376 0.807 11.770 1.00 41.72 182 ALA A CA 1
ATOM 1359 C C . ALA A 1 182 ? -20.566 -0.106 11.451 1.00 41.72 182 ALA A C 1
ATOM 1361 O O . ALA A 1 182 ? -20.960 -0.309 10.302 1.00 41.72 182 ALA A O 1
ATOM 1362 N N . GLU A 1 183 ? -21.173 -0.642 12.514 1.00 36.16 183 GLU A N 1
ATOM 1363 C CA . GLU A 1 183 ? -22.540 -0.296 12.774 1.00 36.16 183 GLU A CA 1
ATOM 1364 C C . GLU A 1 183 ? -22.623 1.177 12.384 1.00 36.16 183 GLU A C 1
ATOM 1366 O O . GLU A 1 183 ? -22.337 2.093 13.147 1.00 36.16 183 GLU A O 1
ATOM 1371 N N . LYS A 1 184 ? -22.943 1.399 11.105 1.00 36.41 184 LYS A N 1
ATOM 1372 C CA . LYS A 1 184 ? -23.892 2.423 10.759 1.00 36.41 184 LYS A CA 1
ATOM 1373 C C . LYS A 1 184 ? -25.053 2.126 11.692 1.00 36.41 184 LYS A C 1
ATOM 1375 O O . LYS A 1 184 ? -25.954 1.369 11.345 1.00 36.41 184 LYS A O 1
ATOM 1380 N N . THR A 1 185 ? -24.989 2.664 12.903 1.00 36.00 185 THR A N 1
ATOM 1381 C CA . THR A 1 185 ? -26.171 3.021 13.639 1.00 36.00 185 THR A CA 1
ATOM 1382 C C . THR A 1 185 ? -26.874 3.944 12.664 1.00 36.00 185 THR A C 1
ATOM 1384 O O . THR A 1 185 ? -26.522 5.101 12.469 1.00 36.00 185 THR A O 1
ATOM 1387 N N . THR A 1 186 ? -27.831 3.390 11.926 1.00 36.41 186 THR A N 1
ATOM 1388 C CA . THR A 1 186 ? -28.794 4.136 11.117 1.00 36.41 186 THR A CA 1
ATOM 1389 C C . THR A 1 186 ? -29.762 4.876 12.046 1.00 36.41 186 THR A C 1
ATOM 1391 O O . THR A 1 186 ? -30.973 4.859 11.855 1.00 36.41 186 THR A O 1
ATOM 1394 N N . GLY A 1 187 ? -29.211 5.484 13.092 1.00 42.53 187 GLY A N 1
ATOM 1395 C CA . GLY A 1 187 ? -29.844 6.350 14.059 1.00 42.53 187 GLY A CA 1
ATOM 1396 C C . GLY A 1 187 ? -29.076 7.673 14.104 1.00 42.53 187 GLY A C 1
ATOM 1397 O O . GLY A 1 187 ? -28.007 7.794 13.502 1.00 42.53 187 GLY A O 1
ATOM 1398 N N . PRO A 1 188 ? -29.626 8.696 14.769 1.00 39.31 188 PRO A N 1
ATOM 1399 C CA . PRO A 1 188 ? -28.921 9.958 14.961 1.00 39.31 188 PRO A CA 1
ATOM 1400 C C . PRO A 1 188 ? -27.539 9.710 15.594 1.00 39.31 188 PRO A C 1
ATOM 1402 O O . PRO A 1 188 ? -27.407 8.765 16.379 1.00 39.31 188 PRO A O 1
ATOM 1405 N N . PRO A 1 1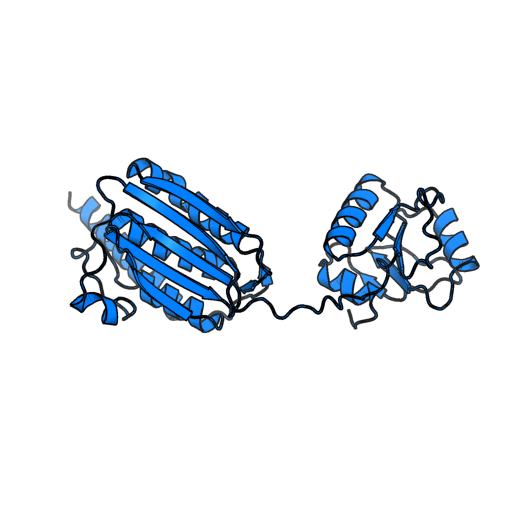89 ? -26.519 10.530 15.263 1.00 52.69 189 PRO A N 1
ATOM 1406 C CA . PRO A 1 189 ? -25.174 10.360 15.797 1.00 52.69 189 PRO A CA 1
ATOM 1407 C C . PRO A 1 189 ? -25.239 10.253 17.317 1.00 52.69 189 PRO A C 1
ATOM 1409 O O . PRO A 1 189 ? -25.843 11.087 17.996 1.00 52.69 189 PRO A O 1
ATOM 1412 N N . THR A 1 190 ? -24.655 9.181 17.838 1.00 68.38 190 THR A N 1
ATOM 1413 C CA . THR A 1 190 ? -24.655 8.883 19.262 1.00 68.38 190 THR A CA 1
ATOM 1414 C C . THR A 1 190 ? -23.884 9.983 19.992 1.00 68.38 190 THR A C 1
ATOM 1416 O O . THR A 1 190 ? -22.701 10.203 19.721 1.00 68.38 190 THR A O 1
ATOM 1419 N N . ALA A 1 191 ? -24.561 10.714 20.880 1.00 78.69 191 ALA A N 1
ATOM 1420 C CA . ALA A 1 191 ? -23.952 11.816 21.613 1.00 78.69 191 ALA A CA 1
ATOM 1421 C C . ALA A 1 191 ? -23.016 11.281 22.707 1.00 78.69 191 ALA A C 1
ATOM 1423 O O . ALA A 1 191 ? -23.431 10.465 23.538 1.00 78.69 191 ALA A O 1
ATOM 1424 N N . VAL A 1 192 ? -21.767 11.756 22.713 1.00 85.44 192 VAL A N 1
ATOM 1425 C CA . VAL A 1 192 ? -20.751 11.424 23.721 1.00 85.44 192 VAL A CA 1
ATOM 1426 C C . VAL A 1 192 ? -20.325 12.699 24.437 1.00 85.44 192 VAL A C 1
ATOM 1428 O O . VAL A 1 192 ? -19.859 13.641 23.800 1.00 85.44 192 VAL A O 1
ATOM 1431 N N . ALA A 1 193 ? -20.470 12.746 25.760 1.00 86.00 193 ALA A N 1
ATOM 1432 C CA . ALA A 1 193 ? -19.982 13.881 26.541 1.00 86.00 193 ALA A CA 1
ATOM 1433 C C . ALA A 1 193 ? -18.547 13.635 27.021 1.00 86.00 193 ALA A C 1
ATOM 1435 O O . ALA A 1 193 ? -18.207 12.526 27.433 1.00 86.00 193 ALA A O 1
ATOM 1436 N N . ILE A 1 194 ? -17.717 14.673 27.003 1.00 87.94 194 ILE A N 1
ATOM 1437 C CA . ILE A 1 194 ? -16.330 14.620 27.472 1.00 87.94 194 ILE A CA 1
ATOM 1438 C C . ILE A 1 194 ? -16.202 15.458 28.743 1.00 87.94 194 ILE A C 1
ATOM 1440 O O . ILE A 1 194 ? -16.638 16.607 28.779 1.00 87.94 194 ILE A O 1
ATOM 1444 N N . LEU A 1 195 ? -15.591 14.882 29.778 1.00 87.62 195 LEU A N 1
ATOM 1445 C CA . LEU A 1 195 ? -15.184 15.572 30.999 1.00 87.62 195 LEU A CA 1
ATOM 1446 C C . LEU A 1 195 ? -13.664 15.480 31.122 1.00 87.62 195 LEU A C 1
ATOM 1448 O O . LEU A 1 195 ? -13.137 14.397 31.372 1.00 87.62 195 LEU A O 1
ATOM 1452 N N . HIS A 1 196 ? -12.953 16.594 30.966 1.00 87.44 196 HIS A N 1
ATOM 1453 C CA . HIS A 1 196 ? -11.492 16.620 31.054 1.00 87.44 196 HIS A CA 1
ATOM 1454 C C . HIS A 1 196 ? -11.021 17.864 31.807 1.00 87.44 196 HIS A C 1
ATOM 1456 O O . HIS A 1 196 ? -11.620 18.918 31.682 1.00 87.44 196 HIS A O 1
ATOM 1462 N N . GLY A 1 197 ? -9.926 17.795 32.564 1.00 83.56 197 GLY A N 1
ATOM 1463 C CA . GLY A 1 197 ? -9.366 18.980 33.236 1.00 83.56 197 GLY A CA 1
ATOM 1464 C C . GLY A 1 197 ? -8.606 19.941 32.325 1.00 83.56 197 GLY A C 1
ATOM 1465 O O . GLY A 1 197 ? -8.038 20.918 32.800 1.00 83.56 197 GLY A O 1
ATOM 1466 N N . ASP A 1 198 ? -8.545 19.630 31.035 1.00 82.12 198 ASP A N 1
ATOM 1467 C CA . ASP A 1 198 ? -7.749 20.329 30.034 1.00 82.12 198 ASP A CA 1
ATOM 1468 C C . ASP A 1 198 ? -8.590 20.408 28.762 1.00 82.12 198 ASP A C 1
ATOM 1470 O O . ASP A 1 198 ? -8.919 19.383 28.159 1.00 82.12 198 ASP A O 1
ATOM 1474 N N . HIS A 1 199 ? -8.965 21.629 28.390 1.00 80.38 199 HIS A N 1
ATOM 1475 C CA . HIS A 1 199 ? -9.840 21.894 27.254 1.00 80.38 199 HIS A CA 1
ATOM 1476 C C . HIS A 1 199 ? -9.204 21.477 25.922 1.00 80.38 199 HIS A C 1
ATOM 1478 O O . HIS A 1 199 ? -9.895 20.975 25.041 1.00 80.38 199 HIS A O 1
ATOM 1484 N N . PHE A 1 200 ? -7.881 21.601 25.787 1.00 76.88 200 PHE A N 1
ATOM 1485 C CA . PHE A 1 200 ? -7.182 21.200 24.567 1.00 76.88 200 PHE A CA 1
ATOM 1486 C C . PHE A 1 200 ? -7.236 19.679 24.370 1.00 76.88 200 PHE A C 1
ATOM 1488 O O . PHE A 1 200 ? -7.467 19.185 23.267 1.00 76.88 200 PHE A O 1
ATOM 1495 N N . GLN A 1 201 ? -7.080 18.921 25.458 1.00 82.00 201 GLN A N 1
ATOM 1496 C CA . GLN A 1 201 ? -7.220 17.463 25.428 1.00 82.00 201 GLN A CA 1
ATOM 1497 C C . GLN A 1 201 ? -8.671 17.034 25.178 1.00 82.00 201 GLN A C 1
ATOM 1499 O O . GLN A 1 201 ? -8.906 16.073 24.443 1.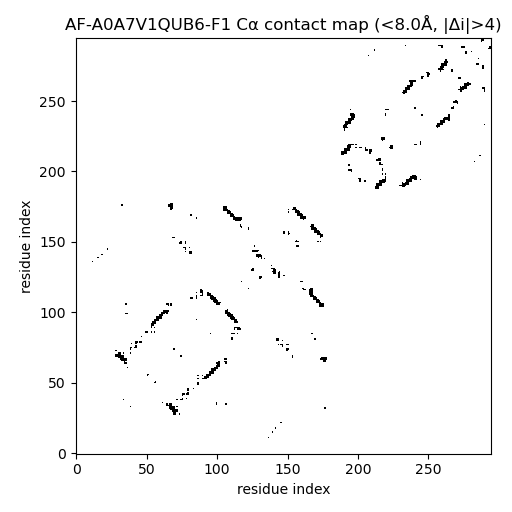00 82.00 201 GLN A O 1
ATOM 1504 N N . ALA A 1 202 ? -9.647 17.757 25.741 1.00 80.88 202 ALA A N 1
ATOM 1505 C CA . ALA A 1 202 ? -11.063 17.533 25.454 1.00 80.88 202 ALA A CA 1
ATOM 1506 C C . ALA A 1 202 ? -11.380 17.739 23.964 1.00 80.88 202 ALA A C 1
ATOM 1508 O O . ALA A 1 202 ? -12.069 16.916 23.362 1.00 80.88 202 ALA A O 1
ATOM 1509 N N . GLU A 1 203 ? -10.840 18.795 23.354 1.00 79.12 203 GLU A N 1
ATOM 1510 C CA . GLU A 1 203 ? -11.037 19.110 21.938 1.00 79.12 203 GLU A CA 1
ATOM 1511 C C . GLU A 1 203 ? -10.404 18.055 21.017 1.00 79.12 203 GLU A C 1
ATOM 1513 O O . GLU A 1 203 ? -11.047 17.579 20.080 1.00 79.12 203 GLU A O 1
ATOM 1518 N N . LEU A 1 204 ? -9.176 17.618 21.315 1.00 79.00 204 LEU A N 1
ATOM 1519 C CA . LEU A 1 204 ? -8.503 16.562 20.556 1.00 79.00 204 LEU A CA 1
ATOM 1520 C C . LEU A 1 204 ? -9.276 15.233 20.618 1.00 79.00 204 LEU A C 1
ATOM 1522 O O . LEU A 1 204 ? -9.446 14.551 19.605 1.00 79.00 204 LEU A O 1
ATOM 1526 N N . LEU A 1 205 ? -9.796 14.884 21.798 1.00 82.75 205 LEU A N 1
ATOM 1527 C CA . LEU A 1 205 ? -10.651 13.714 21.979 1.00 82.75 205 LEU A CA 1
ATOM 1528 C C . LEU A 1 205 ? -11.981 13.854 21.220 1.00 82.75 205 LEU A C 1
ATOM 1530 O O . LEU A 1 205 ? -12.434 12.890 20.603 1.00 82.75 205 LEU A O 1
ATOM 1534 N N . ALA A 1 206 ? -12.589 15.043 21.209 1.00 82.62 206 ALA A N 1
ATOM 1535 C CA . ALA A 1 206 ? -13.814 15.308 20.456 1.00 82.62 206 ALA A CA 1
ATOM 1536 C C . ALA A 1 206 ? -13.615 15.123 18.944 1.00 82.62 206 ALA A C 1
ATOM 1538 O O . ALA A 1 206 ? -14.457 14.518 18.272 1.00 82.62 206 ALA A O 1
ATOM 1539 N N . GLN A 1 207 ? -12.480 15.583 18.408 1.00 76.81 207 GLN A N 1
ATOM 1540 C CA . GLN A 1 207 ? -12.107 15.368 17.008 1.00 76.81 207 GLN A CA 1
ATOM 1541 C C . GLN A 1 207 ? -11.936 13.875 16.703 1.00 76.81 207 GLN A C 1
ATOM 1543 O O . GLN A 1 207 ? -12.472 13.379 15.712 1.00 76.81 207 GLN A O 1
ATOM 1548 N N . ALA A 1 208 ? -11.259 13.135 17.581 1.00 79.31 208 ALA A N 1
ATOM 1549 C CA . ALA A 1 208 ? -11.058 11.702 17.406 1.00 79.31 208 ALA A CA 1
ATOM 1550 C C . ALA A 1 208 ? -12.374 10.900 17.464 1.00 79.31 208 ALA A C 1
ATOM 1552 O O . ALA A 1 208 ? -12.591 9.997 16.660 1.00 79.31 208 ALA A O 1
ATOM 1553 N N . LEU A 1 209 ? -13.290 11.265 18.363 1.00 81.25 209 LEU A N 1
ATOM 1554 C CA . LEU A 1 209 ? -14.635 10.685 18.444 1.00 81.25 209 LEU A CA 1
ATOM 1555 C C . LEU A 1 209 ? -15.489 11.010 17.213 1.00 81.25 209 LEU A C 1
ATOM 1557 O O . LEU A 1 209 ? -16.258 10.164 16.758 1.00 81.25 209 LEU A O 1
ATOM 1561 N N . SER A 1 210 ? -15.313 12.200 16.636 1.00 80.19 210 SER A N 1
ATOM 1562 C CA . SER A 1 210 ? -15.983 12.587 15.391 1.00 80.19 210 SER A CA 1
ATOM 1563 C C . SER A 1 210 ? -15.537 11.714 14.213 1.00 80.19 210 SER A C 1
ATOM 1565 O O . SER A 1 210 ? -16.370 11.319 13.399 1.00 80.19 210 SER A O 1
ATOM 1567 N N . LEU A 1 211 ? -14.253 11.331 14.153 1.00 71.94 211 LEU A N 1
ATOM 1568 C CA . LEU A 1 211 ? -13.749 10.364 13.162 1.00 71.94 211 LEU A CA 1
ATOM 1569 C C . LEU A 1 211 ? -14.381 8.972 13.319 1.00 71.94 211 LEU A C 1
ATOM 1571 O O . LEU A 1 211 ? -14.501 8.242 12.338 1.00 71.94 211 LEU A O 1
ATOM 1575 N N . LEU A 1 212 ? -14.816 8.622 14.532 1.00 71.81 212 LEU A N 1
ATOM 1576 C CA . LEU A 1 212 ? -15.538 7.384 14.839 1.00 71.81 212 LEU A CA 1
ATOM 1577 C C . LEU A 1 212 ? -17.065 7.507 14.648 1.00 71.81 212 LEU A C 1
ATOM 1579 O O . LEU A 1 212 ? -17.789 6.551 14.913 1.00 71.81 212 LEU A O 1
ATOM 1583 N N . GLY A 1 213 ? -17.567 8.660 14.189 1.00 71.88 213 GLY A N 1
ATOM 1584 C CA . GLY A 1 213 ? -18.990 8.888 13.917 1.00 71.88 213 GLY A CA 1
ATOM 1585 C C . GLY A 1 213 ? -19.832 9.328 15.122 1.00 71.88 213 GLY A C 1
ATOM 1586 O O . GLY A 1 213 ? -21.059 9.374 15.016 1.00 71.88 213 GLY A O 1
ATOM 1587 N N . TYR A 1 214 ? -19.211 9.671 16.254 1.00 80.00 214 TYR A N 1
ATOM 1588 C CA . TYR A 1 214 ? -19.913 10.206 17.425 1.00 80.00 214 TYR A CA 1
ATOM 1589 C C . TYR A 1 214 ? -20.099 11.724 17.340 1.00 80.00 214 TYR A C 1
ATOM 1591 O O . TYR A 1 214 ? -19.231 12.447 16.853 1.00 80.00 214 TYR A O 1
ATOM 1599 N N . ALA A 1 215 ? -21.200 12.223 17.904 1.00 79.50 215 ALA A N 1
ATOM 1600 C CA . ALA A 1 215 ? -21.357 13.647 18.188 1.00 79.50 215 ALA A CA 1
ATOM 1601 C C . ALA A 1 215 ? -20.761 13.941 19.572 1.00 79.50 215 ALA A C 1
ATOM 1603 O O . ALA A 1 215 ? -21.416 13.732 20.595 1.00 79.50 215 ALA A O 1
ATOM 1604 N N . ALA A 1 216 ? -19.500 14.372 19.610 1.00 82.19 216 ALA A N 1
ATOM 1605 C CA . ALA A 1 216 ? -18.811 14.676 20.858 1.00 82.19 216 ALA A CA 1
ATOM 1606 C C . ALA A 1 216 ? -19.114 16.100 21.351 1.00 82.19 216 ALA A C 1
ATOM 1608 O O . ALA A 1 216 ? -19.068 17.054 20.575 1.00 82.19 216 ALA A O 1
ATOM 1609 N N . VAL A 1 217 ? -19.393 16.247 22.647 1.00 77.25 217 VAL A N 1
ATOM 1610 C CA . VAL A 1 217 ? -19.640 17.540 23.300 1.00 77.25 217 VAL A CA 1
ATOM 1611 C C . VAL A 1 217 ? -18.704 17.680 24.493 1.00 77.25 217 VAL A C 1
ATOM 1613 O O . VAL A 1 217 ? -18.713 16.838 25.392 1.00 77.25 217 VAL A O 1
ATOM 1616 N N . ASP A 1 218 ? -17.915 18.754 24.526 1.00 77.44 218 ASP A N 1
ATOM 1617 C CA . ASP A 1 218 ? -17.173 19.117 25.732 1.00 77.44 218 ASP A CA 1
ATOM 1618 C C . ASP A 1 218 ? -18.163 19.591 26.806 1.00 77.44 218 ASP A C 1
ATOM 1620 O O . ASP A 1 218 ? -18.871 20.585 26.635 1.00 77.44 218 ASP A O 1
ATOM 1624 N N . ALA A 1 219 ? -18.241 18.839 27.902 1.00 73.38 219 ALA A N 1
ATOM 1625 C CA . ALA A 1 219 ? -19.129 19.091 29.027 1.00 73.38 219 ALA A CA 1
ATOM 1626 C C . ALA A 1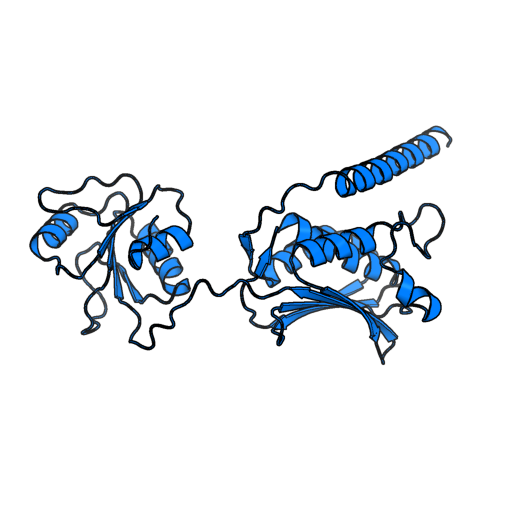 219 ? -18.360 19.495 30.297 1.00 73.38 219 ALA A C 1
ATOM 1628 O O . ALA A 1 219 ? -18.945 19.513 31.384 1.00 73.38 219 ALA A O 1
ATOM 1629 N N . THR A 1 220 ? -17.073 19.835 30.172 1.00 67.06 220 THR A N 1
ATOM 1630 C CA . THR A 1 220 ? -16.169 20.152 31.288 1.00 67.06 220 THR A CA 1
ATOM 1631 C C . THR A 1 220 ? -16.713 21.266 32.189 1.00 67.06 220 THR A C 1
ATOM 1633 O O . THR A 1 220 ? -16.751 21.109 33.409 1.00 67.06 220 THR A O 1
ATOM 1636 N N . ASP A 1 221 ? -17.259 22.336 31.604 1.00 59.62 221 ASP A N 1
ATOM 1637 C CA . ASP A 1 221 ? -17.848 23.464 32.348 1.00 59.62 221 ASP A CA 1
ATOM 1638 C C . ASP A 1 221 ? -19.331 23.258 32.705 1.00 59.62 221 ASP A C 1
ATOM 1640 O O . ASP A 1 221 ? -20.044 24.178 33.116 1.00 59.62 221 ASP A O 1
ATOM 1644 N N . GLY A 1 222 ? -19.853 22.045 32.514 1.00 52.81 222 GLY A N 1
ATOM 1645 C CA . GLY A 1 222 ? -21.247 21.722 32.794 1.00 52.81 222 GLY A CA 1
ATOM 1646 C C . GLY A 1 222 ? -22.257 22.376 31.847 1.00 52.81 222 GLY A C 1
ATOM 1647 O O . GLY A 1 222 ? -23.461 22.283 32.113 1.00 52.81 222 GLY A O 1
ATOM 1648 N N . ARG A 1 223 ? -21.788 23.012 30.767 1.00 45.00 223 ARG A N 1
ATOM 1649 C CA . ARG A 1 223 ? -22.589 23.509 29.647 1.00 45.00 223 ARG A CA 1
ATOM 1650 C C . ARG A 1 223 ? -22.471 22.536 28.480 1.00 45.00 223 ARG A C 1
ATOM 1652 O O . ARG A 1 223 ? -21.450 22.499 27.812 1.00 45.00 223 ARG A O 1
ATOM 1659 N N . LEU A 1 224 ? -23.540 21.787 28.216 1.00 46.75 224 LEU A N 1
ATOM 1660 C CA . LEU A 1 224 ? -23.745 21.142 26.918 1.00 46.75 224 LEU A CA 1
ATOM 1661 C C . LEU A 1 224 ? -24.035 22.261 25.908 1.00 46.75 224 LEU A C 1
ATOM 1663 O O . LEU A 1 224 ? -25.189 22.642 25.709 1.00 46.75 224 LEU A O 1
ATOM 1667 N N . ASN A 1 225 ? -22.996 22.891 25.362 1.00 34.81 225 ASN A N 1
ATOM 1668 C CA . ASN A 1 225 ? -23.184 23.905 24.330 1.00 34.81 225 ASN A CA 1
ATOM 1669 C C . ASN A 1 225 ? -23.647 23.202 23.047 1.00 34.81 225 ASN A C 1
ATOM 1671 O O . ASN A 1 225 ? -22.881 22.490 22.409 1.00 34.81 225 ASN A O 1
ATOM 1675 N N . GLY A 1 226 ? -24.923 23.403 22.709 1.00 37.81 226 GLY A N 1
ATOM 1676 C CA . GLY A 1 226 ? -25.622 22.683 21.649 1.00 37.81 226 GLY A CA 1
ATOM 1677 C C . GLY A 1 226 ? -26.394 21.504 22.228 1.00 37.81 226 GLY A C 1
ATOM 1678 O O . GLY A 1 226 ? -25.862 20.411 22.376 1.00 37.81 226 GLY A O 1
ATOM 1679 N N . SER A 1 227 ? -27.664 21.717 22.569 1.00 29.80 227 SER A N 1
ATOM 1680 C CA . SER A 1 227 ? -28.569 20.601 22.828 1.00 29.80 227 SER A CA 1
ATOM 1681 C C . SER A 1 227 ? -28.696 19.772 21.554 1.00 29.80 227 SER A C 1
ATOM 1683 O O . SER A 1 227 ? -29.127 20.310 20.533 1.00 29.80 227 SER A O 1
ATOM 1685 N N . PRO A 1 228 ? -28.517 18.453 21.608 1.00 34.72 228 PRO A N 1
ATOM 1686 C CA . PRO A 1 228 ? -29.496 17.598 21.008 1.00 34.72 228 PRO A CA 1
ATOM 1687 C C . PRO A 1 228 ? -30.500 17.257 22.109 1.00 34.72 228 PRO A C 1
ATOM 1689 O O . PRO A 1 228 ? -30.146 16.933 23.241 1.00 34.72 228 PRO A O 1
ATOM 1692 N N . SER A 1 229 ? -31.778 17.261 21.767 1.00 38.81 229 SER A N 1
ATOM 1693 C CA . SER A 1 229 ? -32.805 16.502 22.483 1.00 38.81 229 SER A CA 1
ATOM 1694 C C . SER A 1 229 ? -32.551 14.977 22.407 1.00 38.81 229 SER A C 1
ATOM 1696 O O . SER A 1 229 ? -33.500 14.207 22.313 1.00 38.81 229 SER A O 1
ATOM 1698 N N . ALA A 1 230 ? -31.287 14.536 22.385 1.00 42.47 230 ALA A N 1
ATOM 1699 C CA . ALA A 1 230 ? -30.849 13.154 22.266 1.00 42.47 230 ALA A CA 1
ATOM 1700 C C . ALA A 1 230 ? -30.131 12.749 23.555 1.00 42.47 230 ALA A C 1
ATOM 1702 O O . ALA A 1 230 ? -29.252 13.461 24.041 1.00 42.47 230 ALA A O 1
ATOM 1703 N N . GLU A 1 231 ? -30.527 11.611 24.112 1.00 59.97 231 GLU A N 1
ATOM 1704 C CA . GLU A 1 231 ? -29.876 10.994 25.262 1.00 59.97 231 GLU A CA 1
ATOM 1705 C C . GLU A 1 231 ? -28.369 10.837 24.998 1.00 59.97 231 GLU A C 1
ATOM 1707 O O . GLU A 1 231 ? -27.954 10.269 23.986 1.00 59.97 231 GLU A O 1
ATOM 1712 N N . VAL A 1 232 ? -27.536 11.355 25.906 1.00 67.31 232 VAL A N 1
ATOM 1713 C CA . VAL A 1 232 ? -26.092 11.092 25.889 1.00 67.31 232 VAL A CA 1
ATOM 1714 C C . VAL A 1 232 ? -25.894 9.606 26.166 1.00 67.31 232 VAL A C 1
ATOM 1716 O O . VAL A 1 232 ? -26.211 9.118 27.255 1.00 67.31 232 VAL A O 1
ATOM 1719 N N . ALA A 1 233 ? -25.377 8.877 25.183 1.00 69.62 233 ALA A N 1
ATOM 1720 C CA . ALA A 1 233 ? -25.234 7.429 25.288 1.00 69.62 233 ALA A CA 1
ATOM 1721 C C . ALA A 1 233 ? -23.990 7.025 26.083 1.00 69.62 233 ALA A C 1
ATOM 1723 O O . ALA A 1 233 ? -23.978 5.976 26.728 1.00 69.62 233 ALA A O 1
ATOM 1724 N N . ALA A 1 234 ? -22.947 7.858 26.062 1.00 79.56 234 ALA A N 1
ATOM 1725 C CA . ALA A 1 234 ? -21.727 7.594 26.805 1.00 79.56 234 ALA A CA 1
ATOM 1726 C C . ALA A 1 234 ? -20.999 8.870 27.243 1.00 79.56 234 ALA A C 1
ATOM 1728 O O . ALA A 1 234 ? -21.151 9.937 26.649 1.00 79.56 234 ALA A O 1
ATOM 1729 N N . ILE A 1 235 ? -20.197 8.749 28.298 1.00 83.94 235 ILE A N 1
ATOM 1730 C CA . ILE A 1 235 ? -19.421 9.838 28.887 1.00 83.94 235 ILE A CA 1
ATOM 1731 C C . ILE A 1 235 ? -17.975 9.380 29.037 1.00 83.94 235 ILE A C 1
ATOM 1733 O O . ILE A 1 235 ? -17.713 8.357 29.669 1.00 83.94 235 ILE A O 1
ATOM 1737 N N . VAL A 1 236 ? -17.041 10.141 28.470 1.00 86.06 236 VAL A N 1
ATOM 1738 C CA . VAL A 1 236 ? -15.603 9.902 28.615 1.00 86.06 236 VAL A CA 1
ATOM 1739 C C . VAL A 1 236 ? -15.043 10.846 29.667 1.00 86.06 236 VAL A C 1
ATOM 1741 O O . VAL A 1 236 ? -15.208 12.061 29.575 1.00 86.06 236 VAL A O 1
ATOM 1744 N N . VAL A 1 237 ? -14.372 10.281 30.666 1.00 87.25 237 VAL A N 1
ATOM 1745 C CA . VAL A 1 237 ? -13.776 11.019 31.777 1.00 87.25 237 VAL A CA 1
ATOM 1746 C C . VAL A 1 237 ? -12.259 10.914 31.699 1.00 87.25 237 VAL A C 1
ATOM 1748 O O . VAL A 1 237 ? -11.698 9.843 31.920 1.00 87.25 237 VAL A O 1
ATOM 1751 N N . GLY A 1 238 ? -11.600 12.025 31.383 1.00 88.12 238 GLY A N 1
ATOM 1752 C CA . GLY A 1 238 ? -10.146 12.128 31.308 1.00 88.12 238 GLY A CA 1
ATOM 1753 C C . GLY A 1 238 ? -9.500 12.734 32.562 1.00 88.12 238 GLY A C 1
ATOM 1754 O O . GLY A 1 238 ? -10.193 13.157 33.496 1.00 88.12 238 GLY A O 1
ATOM 1755 N N . PRO A 1 239 ? -8.156 12.798 32.605 1.00 83.56 239 PRO A N 1
ATOM 1756 C CA . PRO A 1 239 ? -7.417 13.363 33.727 1.00 83.56 239 PRO A CA 1
ATOM 1757 C C . PRO A 1 239 ? -7.819 14.805 34.050 1.00 83.56 239 PRO A C 1
ATOM 1759 O O . PRO A 1 239 ? -8.071 15.625 33.168 1.00 83.56 239 PRO A O 1
ATOM 1762 N N . GLY A 1 240 ? -7.865 15.120 35.345 1.00 84.81 240 GLY A N 1
ATOM 1763 C CA . GLY A 1 240 ? -8.199 16.460 35.833 1.00 84.81 240 GLY A CA 1
ATOM 1764 C C . GLY A 1 240 ? -9.675 16.848 35.699 1.00 84.81 240 GLY A C 1
ATOM 1765 O O . GLY A 1 240 ? -10.000 18.001 35.969 1.00 84.81 240 GLY A O 1
ATOM 1766 N N . ALA A 1 241 ? -10.561 15.922 35.304 1.00 85.62 241 ALA A N 1
ATOM 1767 C CA . ALA A 1 241 ? -11.998 16.174 35.234 1.00 85.62 241 ALA A CA 1
ATOM 1768 C C . ALA A 1 241 ? -12.509 16.862 36.523 1.00 85.62 241 ALA A C 1
ATOM 1770 O O . ALA A 1 241 ? -12.204 16.386 37.624 1.00 85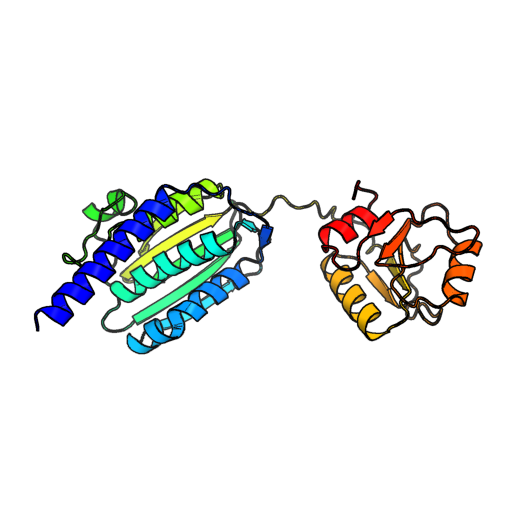.62 241 ALA A O 1
ATOM 1771 N N . PRO A 1 242 ? -13.280 17.964 36.421 1.00 82.50 242 PRO A N 1
ATOM 1772 C CA . PRO A 1 242 ? -13.705 18.725 37.591 1.00 82.50 242 PRO A CA 1
ATOM 1773 C C . PRO A 1 242 ? -14.491 17.860 38.593 1.00 82.50 242 PRO A C 1
ATOM 1775 O O . PRO A 1 242 ? -15.469 17.218 38.196 1.00 82.50 242 PRO A O 1
ATOM 1778 N N . PRO A 1 243 ? -14.155 17.874 39.900 1.00 82.00 243 PRO A N 1
ATOM 1779 C CA . PRO A 1 243 ? -14.870 17.085 40.910 1.00 82.00 243 PRO A CA 1
ATOM 1780 C C . PRO A 1 243 ? -16.381 17.350 40.932 1.00 82.00 243 PRO A C 1
ATOM 1782 O O . PRO A 1 243 ? -17.184 16.430 41.066 1.00 82.00 243 PRO A O 1
ATOM 1785 N N . THR A 1 244 ? -16.784 18.600 40.705 1.00 80.19 244 THR A N 1
ATOM 1786 C CA . THR A 1 244 ? -18.193 19.008 40.615 1.00 80.19 244 THR A CA 1
ATOM 1787 C C . THR A 1 244 ? -18.923 18.368 39.431 1.00 80.19 244 THR A C 1
ATOM 1789 O O . THR A 1 244 ? -20.106 18.044 39.543 1.00 80.19 244 THR A O 1
ATOM 1792 N N . ALA A 1 245 ? -18.239 18.146 38.305 1.00 78.75 245 ALA A N 1
ATOM 1793 C CA . ALA A 1 245 ? -18.796 17.440 37.156 1.00 78.75 245 ALA A CA 1
ATOM 1794 C C . ALA A 1 245 ? -18.941 15.936 37.446 1.00 78.75 245 ALA A C 1
ATOM 1796 O O . ALA A 1 245 ? -19.977 15.348 37.133 1.00 78.75 245 ALA A O 1
ATOM 1797 N N . LEU A 1 246 ? -17.955 15.338 38.123 1.00 80.88 246 LEU A N 1
ATOM 1798 C CA . LEU A 1 246 ? -17.986 13.934 38.547 1.00 80.88 246 LEU A CA 1
ATOM 1799 C C . LEU A 1 246 ? -19.107 13.647 39.560 1.00 80.88 246 LEU A C 1
ATOM 1801 O O . LEU A 1 246 ? -19.804 12.640 39.445 1.00 80.88 246 LEU A O 1
ATOM 1805 N N . GLU A 1 247 ? -19.345 14.547 40.515 1.00 80.81 247 GLU A N 1
ATOM 1806 C CA . GLU A 1 247 ? -20.461 14.427 41.463 1.00 80.81 247 GLU A CA 1
ATOM 1807 C C . GLU A 1 247 ? -21.829 14.548 40.784 1.00 80.81 247 GLU A C 1
ATOM 1809 O O . GLU A 1 247 ? -22.759 13.805 41.110 1.00 80.81 247 GLU A O 1
ATOM 1814 N N . ARG A 1 248 ? -21.971 15.474 39.826 1.00 76.12 248 ARG A N 1
ATOM 1815 C CA . ARG A 1 248 ? -23.199 15.604 39.026 1.00 76.12 248 ARG A CA 1
ATOM 1816 C C . ARG A 1 248 ? -23.467 14.336 38.229 1.00 76.12 248 ARG A C 1
ATOM 1818 O O . ARG A 1 248 ? -24.607 13.877 38.194 1.00 76.12 248 ARG A O 1
ATOM 1825 N N . LEU A 1 249 ? -22.421 13.765 37.638 1.00 78.56 249 LEU A N 1
ATOM 1826 C CA . LEU A 1 249 ? -22.493 12.500 36.924 1.00 78.56 249 LEU A CA 1
ATOM 1827 C C . LEU A 1 249 ? -22.949 11.361 37.848 1.00 78.56 249 LEU A C 1
ATOM 1829 O O . LEU A 1 249 ? -23.888 10.650 37.507 1.00 78.56 249 LEU A O 1
ATOM 1833 N N . ALA A 1 250 ? -22.368 11.239 39.044 1.00 78.12 250 ALA A N 1
ATOM 1834 C CA . ALA A 1 250 ? -22.754 10.220 40.024 1.00 78.12 250 ALA A CA 1
ATOM 1835 C C . ALA A 1 250 ? -24.235 10.311 40.449 1.00 78.12 250 ALA A C 1
ATOM 1837 O O . ALA A 1 250 ? -24.875 9.288 40.674 1.00 78.12 250 ALA A O 1
ATOM 1838 N N . ARG A 1 251 ? -24.797 11.525 40.543 1.00 74.81 251 ARG A N 1
ATOM 1839 C CA . ARG A 1 251 ? -26.196 11.746 40.964 1.00 74.81 251 ARG A CA 1
ATOM 1840 C C . ARG A 1 251 ? -27.217 11.652 39.828 1.00 74.81 251 ARG A C 1
ATOM 1842 O O . ARG A 1 251 ? -28.372 11.340 40.093 1.00 74.81 251 ARG A O 1
ATOM 1849 N N . GLY A 1 252 ? -26.820 11.998 38.603 1.00 67.75 252 GLY A N 1
ATOM 1850 C CA . GLY A 1 252 ? -27.731 12.217 37.472 1.00 67.75 252 GLY A CA 1
ATOM 1851 C C . GLY A 1 252 ? -27.560 11.256 36.296 1.00 67.75 252 GLY A C 1
ATOM 1852 O O . GLY A 1 252 ? -28.242 11.426 35.287 1.00 67.75 252 GLY A O 1
ATOM 1853 N N . ARG A 1 253 ? -26.652 10.276 36.388 1.00 69.94 253 ARG A N 1
ATOM 1854 C CA . ARG A 1 253 ? -26.437 9.269 35.341 1.00 69.94 253 ARG A CA 1
ATOM 1855 C C . ARG A 1 253 ? -27.714 8.459 35.096 1.00 69.94 253 ARG A C 1
ATOM 1857 O O . ARG A 1 253 ? -28.261 7.851 36.014 1.00 69.94 253 ARG A O 1
ATOM 1864 N N . HIS A 1 254 ? -28.130 8.378 33.834 1.00 67.88 254 HIS A N 1
ATOM 1865 C CA . HIS A 1 254 ? -29.120 7.397 33.400 1.00 67.88 254 HIS A CA 1
ATOM 1866 C C . HIS A 1 254 ? -28.480 6.001 33.346 1.00 67.88 254 HIS A C 1
ATOM 1868 O O . HIS A 1 254 ? -27.329 5.871 32.928 1.00 67.88 254 HIS A O 1
ATOM 1874 N N . GLN A 1 255 ? -29.202 4.944 33.738 1.00 66.06 255 GLN A N 1
ATOM 1875 C CA . GLN A 1 255 ? -28.636 3.583 33.794 1.00 66.06 255 GLN A CA 1
ATOM 1876 C C . GLN A 1 255 ? -28.095 3.098 32.441 1.00 66.06 255 GLN A C 1
ATOM 1878 O O . GLN A 1 255 ? -27.122 2.351 32.405 1.00 66.06 255 GLN A O 1
ATOM 1883 N N . ALA A 1 256 ? -28.694 3.552 31.338 1.00 64.88 256 ALA A N 1
ATOM 1884 C CA . ALA A 1 256 ? -28.257 3.208 29.986 1.00 64.88 256 ALA A CA 1
ATOM 1885 C C . ALA A 1 256 ? -27.001 3.974 29.519 1.00 64.88 256 ALA A C 1
ATOM 1887 O O . ALA A 1 256 ? -26.380 3.571 28.540 1.00 64.88 256 ALA A O 1
ATOM 1888 N N . THR A 1 257 ? -26.616 5.062 30.195 1.00 75.50 257 THR A N 1
ATOM 1889 C CA . THR A 1 257 ? -25.435 5.852 29.826 1.00 75.50 257 THR A CA 1
ATOM 1890 C C . THR A 1 257 ? -24.177 5.166 30.344 1.00 75.50 257 THR A C 1
ATOM 1892 O O . THR A 1 257 ? -24.032 4.969 31.555 1.00 75.50 257 THR A O 1
ATOM 1895 N N . ARG A 1 258 ? -23.254 4.826 29.439 1.00 83.50 258 ARG A N 1
ATOM 1896 C CA . ARG A 1 258 ? -21.941 4.266 29.794 1.00 83.50 258 ARG A CA 1
ATOM 1897 C C . ARG A 1 258 ? -20.966 5.363 30.211 1.00 83.50 258 ARG A C 1
ATOM 1899 O O . ARG A 1 258 ? -21.009 6.474 29.694 1.00 83.50 258 ARG A O 1
ATOM 1906 N N . VAL A 1 259 ? -20.056 5.054 31.120 1.00 86.44 259 VAL A N 1
ATOM 1907 C CA . VAL A 1 259 ? -19.035 5.966 31.626 1.00 86.44 259 VAL A CA 1
ATOM 1908 C C . VAL A 1 259 ? -17.675 5.291 31.532 1.00 86.44 259 VAL A C 1
ATOM 1910 O O . VAL A 1 259 ? -17.412 4.294 32.206 1.00 86.44 259 VAL A O 1
ATOM 1913 N N . VAL A 1 260 ? -16.814 5.843 30.685 1.00 89.31 260 VAL A N 1
ATOM 1914 C CA . VAL A 1 260 ? -15.477 5.320 30.397 1.00 89.31 260 VAL A CA 1
ATOM 1915 C C . VAL A 1 260 ? -14.439 6.256 30.999 1.00 89.31 260 VAL A C 1
ATOM 1917 O O . VAL A 1 260 ? -14.406 7.440 30.666 1.00 89.31 260 VAL A O 1
ATOM 1920 N N . ALA A 1 261 ? -13.577 5.733 31.866 1.00 90.31 261 ALA A N 1
ATOM 1921 C CA . ALA A 1 261 ? -12.432 6.477 32.378 1.00 90.31 261 ALA A CA 1
ATOM 1922 C C . ALA A 1 261 ? -11.224 6.305 31.454 1.00 90.31 261 ALA A C 1
ATOM 1924 O O . ALA A 1 261 ? -10.916 5.195 31.025 1.00 90.31 261 ALA A O 1
ATOM 1925 N N . VAL A 1 262 ? -10.518 7.396 31.174 1.00 88.44 262 VAL A N 1
ATOM 1926 C CA . VAL A 1 262 ? -9.287 7.414 30.384 1.00 88.44 262 VAL A CA 1
ATOM 1927 C C . VAL A 1 262 ? -8.155 7.943 31.255 1.00 88.44 262 VAL A C 1
ATOM 1929 O O . VAL A 1 262 ? -8.209 9.054 31.776 1.00 88.44 262 VAL A O 1
ATOM 1932 N N . GLY A 1 263 ? -7.104 7.144 31.405 1.00 83.25 263 GLY A N 1
ATOM 1933 C CA . GLY A 1 263 ? -5.983 7.442 32.283 1.00 83.25 263 GLY A CA 1
ATOM 1934 C C . GLY A 1 263 ? -6.298 7.230 33.766 1.00 83.25 263 GLY A C 1
ATOM 1935 O O . GLY A 1 263 ? -7.198 6.481 34.141 1.00 83.25 263 GLY A O 1
ATOM 1936 N N . SER A 1 264 ? -5.504 7.862 34.632 1.00 80.50 264 SER A N 1
ATOM 1937 C CA . SER A 1 264 ? -5.657 7.726 36.084 1.00 80.50 264 SER A CA 1
ATOM 1938 C C . SER A 1 264 ? -6.705 8.710 36.604 1.00 80.50 264 SER A C 1
ATOM 1940 O O . SER A 1 264 ? -6.387 9.854 36.935 1.00 80.50 264 SER A O 1
ATOM 1942 N N . VAL A 1 265 ? -7.963 8.267 36.649 1.00 82.75 265 VAL A N 1
ATOM 1943 C CA . VAL A 1 265 ? -9.091 9.031 37.199 1.00 82.75 265 VAL A CA 1
ATOM 1944 C C . VAL A 1 265 ? -9.758 8.216 38.306 1.00 82.75 265 VAL A C 1
ATOM 1946 O O . VAL A 1 265 ? -10.279 7.122 38.076 1.00 82.75 265 VAL A O 1
ATOM 1949 N N . ALA A 1 266 ? -9.758 8.755 39.525 1.00 82.06 266 ALA A N 1
ATOM 1950 C CA . ALA A 1 266 ? -10.450 8.141 40.652 1.00 82.06 266 ALA A CA 1
ATOM 1951 C C . ALA A 1 266 ? -11.970 8.307 40.509 1.00 82.06 266 ALA A C 1
ATOM 1953 O O . ALA A 1 266 ? -12.460 9.411 40.267 1.00 82.06 266 ALA A O 1
ATOM 1954 N N . ALA A 1 267 ? -12.716 7.216 40.683 1.00 81.62 267 ALA A N 1
ATOM 1955 C CA . ALA A 1 267 ? -14.171 7.275 40.704 1.00 81.62 267 ALA A CA 1
ATOM 1956 C C . ALA A 1 267 ? -14.661 7.933 42.009 1.00 81.62 267 ALA A C 1
ATOM 1958 O O . ALA A 1 267 ? -14.202 7.542 43.088 1.00 81.62 267 ALA A O 1
ATOM 1959 N N . PRO A 1 268 ? -15.586 8.910 41.956 1.00 81.75 268 PRO A N 1
ATOM 1960 C CA . PRO A 1 268 ? -16.234 9.420 43.157 1.00 81.75 268 PRO A CA 1
ATOM 1961 C C . PRO A 1 268 ? -17.166 8.356 43.770 1.00 81.75 268 PRO A C 1
ATOM 1963 O O . PRO A 1 268 ? -17.626 7.447 43.071 1.00 81.75 268 PRO A O 1
ATOM 1966 N N . PRO A 1 269 ? -17.515 8.475 45.063 1.00 80.12 269 PRO A N 1
ATOM 1967 C CA . PRO A 1 269 ? -18.488 7.590 45.696 1.00 80.12 269 PRO A CA 1
ATOM 1968 C C . PRO A 1 269 ? -19.817 7.554 44.929 1.00 80.12 269 PRO A C 1
ATOM 1970 O O . PRO A 1 269 ? -20.381 8.596 44.598 1.00 80.12 269 PRO A O 1
ATOM 1973 N N . GLY A 1 270 ? -20.327 6.350 44.666 1.00 79.06 270 GLY A N 1
ATOM 1974 C CA . GLY A 1 270 ? -21.584 6.151 43.936 1.00 79.06 270 GLY A CA 1
ATOM 1975 C C . GLY A 1 270 ? -21.457 6.157 42.409 1.00 79.06 270 GLY A C 1
ATOM 1976 O O . GLY A 1 270 ? -22.462 5.949 41.736 1.00 79.06 270 GLY A O 1
ATOM 1977 N N . LEU A 1 271 ? -20.251 6.335 41.856 1.00 82.38 271 LEU A N 1
ATOM 1978 C CA . LEU A 1 271 ? -19.980 6.158 40.430 1.00 82.38 271 LEU A CA 1
ATOM 1979 C C . LEU A 1 271 ? -19.041 4.969 40.215 1.00 82.38 271 LEU A C 1
ATOM 1981 O O . LEU A 1 271 ? -18.012 4.852 40.875 1.00 82.38 271 LEU A O 1
ATOM 1985 N N . ALA A 1 272 ? -19.388 4.102 39.270 1.00 84.75 272 ALA A N 1
ATOM 1986 C CA . ALA A 1 272 ? -18.518 3.040 38.784 1.00 84.75 272 ALA A CA 1
ATOM 1987 C C . ALA A 1 272 ? -18.217 3.272 37.302 1.00 84.75 272 ALA A C 1
ATOM 1989 O O . ALA A 1 272 ? -19.101 3.682 36.542 1.00 84.75 272 ALA A O 1
ATOM 1990 N N . TRP A 1 273 ? -16.974 3.005 36.909 1.00 88.50 273 TRP A N 1
ATOM 1991 C CA . TRP A 1 273 ? -16.568 3.008 35.510 1.00 88.50 273 TRP A CA 1
ATOM 1992 C C . TRP A 1 273 ? -17.072 1.737 34.832 1.00 88.50 273 TRP A C 1
ATOM 1994 O O . TRP A 1 273 ? -16.842 0.637 35.332 1.00 88.50 273 TRP A O 1
ATOM 2004 N N . ASP A 1 274 ? -17.730 1.884 33.686 1.00 85.31 274 ASP A N 1
ATOM 2005 C CA . ASP A 1 274 ? -18.127 0.741 32.860 1.00 85.31 274 ASP A CA 1
ATOM 2006 C C . ASP A 1 274 ? -16.932 0.189 32.062 1.00 85.31 274 ASP A C 1
ATOM 2008 O O . ASP A 1 274 ? -16.955 -0.961 31.626 1.00 85.31 274 ASP A O 1
ATOM 2012 N N . ALA A 1 275 ? -15.892 1.008 31.870 1.00 87.56 275 ALA A N 1
ATOM 2013 C CA . ALA A 1 275 ? -14.585 0.621 31.346 1.00 87.56 275 ALA A CA 1
ATOM 2014 C C . ALA A 1 275 ? -13.509 1.633 31.779 1.00 87.56 275 ALA A C 1
ATOM 2016 O O . ALA A 1 275 ? -13.803 2.813 31.981 1.00 87.56 275 ALA A O 1
ATOM 2017 N N . THR A 1 276 ? -12.257 1.178 31.862 1.00 89.50 276 THR A N 1
ATOM 2018 C CA . THR A 1 276 ? -11.093 2.024 32.160 1.00 89.50 276 THR A CA 1
ATOM 2019 C C . THR A 1 276 ? -10.008 1.773 31.122 1.00 89.50 276 THR A C 1
ATOM 2021 O O . THR A 1 276 ? -9.615 0.630 30.902 1.00 89.50 276 THR A O 1
ATOM 2024 N N . LEU A 1 277 ? -9.508 2.839 30.506 1.00 85.25 277 LEU A N 1
ATOM 2025 C CA . LEU A 1 277 ? -8.465 2.809 29.488 1.00 85.25 277 LEU A CA 1
ATOM 2026 C C . LEU A 1 277 ? -7.166 3.422 30.026 1.00 85.25 277 LEU A C 1
ATOM 2028 O O . LEU A 1 277 ? -7.219 4.412 30.761 1.00 85.25 277 LEU A O 1
ATOM 2032 N N . PRO A 1 278 ? -5.985 2.884 29.669 1.00 84.81 278 PRO A N 1
ATOM 2033 C CA . PRO A 1 278 ? -4.713 3.519 30.007 1.00 84.81 278 PRO A CA 1
ATOM 2034 C C . PRO A 1 278 ? -4.557 4.855 29.256 1.00 84.81 278 PRO A C 1
ATOM 2036 O O . PRO A 1 278 ? -5.226 5.058 28.249 1.00 84.81 278 PRO A O 1
ATOM 2039 N N . PRO A 1 279 ? -3.644 5.759 29.666 1.00 75.19 279 PRO A N 1
ATOM 2040 C CA . PRO A 1 279 ? -3.386 7.006 28.933 1.00 75.19 279 PRO A CA 1
ATOM 2041 C C . PRO A 1 279 ? -2.964 6.792 27.467 1.00 75.19 279 PRO A C 1
ATOM 2043 O O . PRO A 1 279 ? -3.204 7.646 26.624 1.00 75.19 279 PRO A O 1
ATOM 2046 N N . SER A 1 280 ? -2.343 5.648 27.164 1.00 80.62 280 SER A N 1
ATOM 2047 C CA . SER A 1 280 ? -1.855 5.257 25.836 1.00 80.62 280 SER A CA 1
ATOM 2048 C C . SER A 1 280 ? -2.815 4.287 25.127 1.00 80.62 280 SER A C 1
ATOM 2050 O O . SER A 1 280 ? -2.405 3.202 24.712 1.00 80.62 280 SER A O 1
ATOM 2052 N N . TYR A 1 281 ? -4.103 4.623 25.068 1.00 79.06 281 TYR A N 1
ATOM 2053 C CA . TYR A 1 281 ? -5.138 3.782 24.456 1.00 79.06 281 TYR A CA 1
ATOM 2054 C C . TYR A 1 281 ? -5.209 3.980 22.93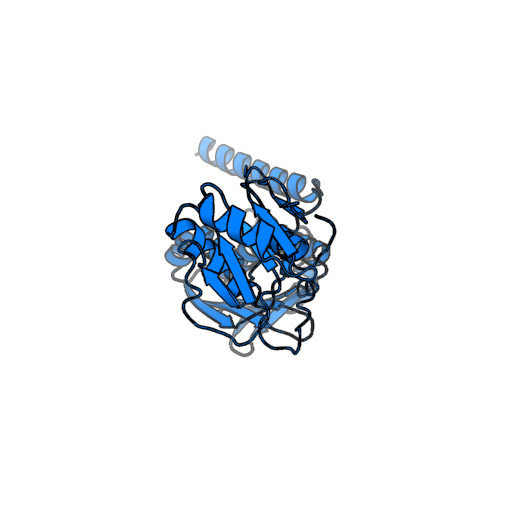6 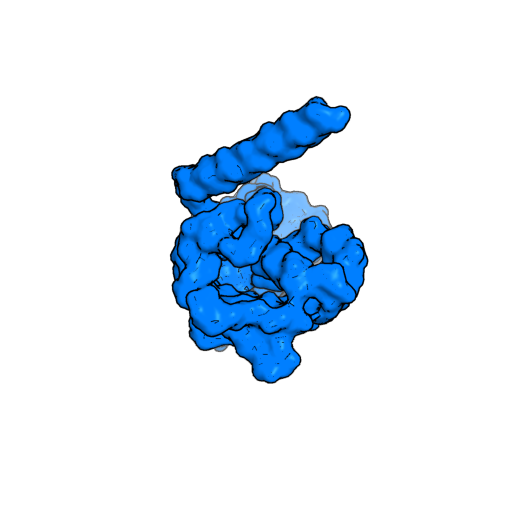1.00 79.06 281 TYR A C 1
ATOM 2056 O O . TYR A 1 281 ? -4.879 5.052 22.423 1.00 79.06 281 TYR A O 1
ATOM 2064 N N . ARG A 1 282 ? -5.658 2.956 22.200 1.00 81.31 282 ARG A N 1
ATOM 2065 C CA . ARG A 1 282 ? -5.973 3.085 20.769 1.00 81.31 282 ARG A CA 1
ATOM 2066 C C . ARG A 1 282 ? -7.420 3.544 20.596 1.00 81.31 282 ARG A C 1
ATOM 2068 O O . ARG A 1 282 ? -8.274 3.249 21.429 1.00 81.31 282 ARG A O 1
ATOM 2075 N N . LEU A 1 283 ? -7.728 4.203 19.478 1.00 76.69 283 LEU A N 1
ATOM 2076 C CA . LEU A 1 283 ? -9.104 4.628 19.171 1.00 76.69 283 LEU A CA 1
ATOM 2077 C C . LEU A 1 283 ? -10.088 3.452 19.096 1.00 76.69 283 LEU A C 1
ATOM 2079 O O . LEU A 1 283 ? -11.234 3.594 19.516 1.00 76.69 283 LEU A O 1
ATOM 2083 N N . ASP A 1 284 ? -9.624 2.277 18.668 1.00 74.69 284 ASP A N 1
ATOM 2084 C CA . ASP A 1 284 ? -10.429 1.050 18.654 1.00 74.69 284 ASP A CA 1
ATOM 2085 C C . ASP A 1 284 ? -10.800 0.576 20.071 1.00 74.69 284 ASP A C 1
ATOM 2087 O O . ASP A 1 284 ? -11.896 0.061 20.297 1.00 74.69 284 ASP A O 1
ATOM 2091 N N . ASP A 1 285 ? -9.912 0.774 21.051 1.00 78.62 285 ASP A N 1
ATOM 2092 C CA . ASP A 1 285 ? -10.171 0.441 22.458 1.00 78.62 285 ASP A CA 1
ATOM 2093 C C . ASP A 1 285 ? -11.220 1.388 23.045 1.00 78.62 285 ASP A C 1
ATOM 2095 O O . ASP A 1 285 ? -12.134 0.950 23.744 1.00 78.62 285 ASP A O 1
ATOM 2099 N N . LEU A 1 286 ? -11.133 2.678 22.697 1.00 83.12 286 LEU A N 1
ATOM 2100 C CA . LEU A 1 286 ? -12.135 3.676 23.063 1.00 83.12 286 LEU A CA 1
ATOM 2101 C C . LEU A 1 286 ? -13.498 3.349 22.454 1.00 83.12 286 LEU A C 1
ATOM 2103 O O . LEU A 1 286 ? -14.494 3.336 23.171 1.00 83.12 286 LEU A O 1
ATOM 2107 N N . HIS A 1 287 ? -13.551 3.024 21.163 1.00 81.00 287 HIS A N 1
ATOM 2108 C CA . HIS A 1 287 ? -14.797 2.638 20.509 1.00 81.00 287 HIS A CA 1
ATOM 2109 C C . HIS A 1 287 ? -15.440 1.417 21.184 1.00 81.00 287 HIS A C 1
ATOM 2111 O O . HIS A 1 287 ? -16.621 1.459 21.525 1.00 81.00 287 HIS A O 1
ATOM 2117 N N . ARG A 1 288 ? -14.661 0.364 21.474 1.00 78.06 288 ARG A N 1
ATOM 2118 C CA . ARG A 1 288 ? -15.151 -0.826 22.195 1.00 78.06 288 ARG A CA 1
ATOM 2119 C C . ARG A 1 288 ? -15.648 -0.501 23.601 1.00 78.06 288 ARG A C 1
ATOM 2121 O O . ARG A 1 288 ? -16.711 -0.977 23.997 1.00 78.06 288 ARG A O 1
ATOM 2128 N N . ALA A 1 289 ? -14.926 0.341 24.338 1.00 81.31 289 ALA A N 1
ATOM 2129 C CA . ALA A 1 289 ? -15.332 0.783 25.668 1.00 81.31 289 ALA A CA 1
ATOM 2130 C C . ALA A 1 289 ? -16.687 1.515 25.645 1.00 81.31 289 ALA A C 1
ATOM 2132 O O . ALA A 1 289 ? -17.518 1.323 26.543 1.00 81.31 289 ALA A O 1
ATOM 2133 N N . LEU A 1 290 ? -16.919 2.321 24.603 1.00 81.75 290 LEU A N 1
ATOM 2134 C CA . LEU A 1 290 ? -18.152 3.078 24.388 1.00 81.75 290 LEU A CA 1
ATOM 2135 C C . LEU A 1 290 ? -19.325 2.195 23.947 1.00 81.75 290 LEU A C 1
ATOM 2137 O O . LEU A 1 290 ? -20.450 2.458 24.361 1.00 81.75 290 LEU A O 1
ATOM 2141 N N . THR A 1 291 ? -19.086 1.143 23.162 1.00 76.00 291 THR A N 1
ATOM 2142 C CA . THR A 1 291 ? -20.139 0.234 22.665 1.00 76.00 291 THR A CA 1
ATOM 2143 C C . THR A 1 291 ? -20.394 -0.976 23.567 1.00 76.00 291 THR A C 1
ATOM 2145 O O . THR A 1 291 ? -21.370 -1.695 23.373 1.00 76.00 291 THR A O 1
ATOM 2148 N N . GLY A 1 292 ? -19.570 -1.189 24.597 1.00 67.44 292 GLY A N 1
ATOM 2149 C CA . GLY A 1 292 ? -19.720 -2.308 25.532 1.00 67.44 292 GLY A CA 1
ATOM 2150 C C . GLY A 1 292 ? -19.057 -3.608 25.097 1.00 67.44 292 GLY A C 1
ATOM 2151 O O . GLY A 1 292 ? -19.340 -4.655 25.678 1.00 67.44 292 GLY A O 1
ATOM 2152 N N . GLY A 1 293 ? -18.147 -3.541 24.126 1.00 57.03 293 GLY A N 1
ATOM 2153 C CA . GLY A 1 293 ? -17.226 -4.633 23.835 1.00 57.03 293 GLY A CA 1
ATOM 2154 C C . GLY A 1 293 ? -16.223 -4.841 24.974 1.00 57.03 293 GLY A C 1
ATOM 2155 O O . GLY A 1 293 ? -15.897 -3.914 25.715 1.00 57.03 293 GLY A O 1
ATOM 2156 N N . THR A 1 294 ? -15.710 -6.064 25.114 1.00 45.75 294 THR A N 1
ATOM 2157 C CA . THR A 1 294 ? -14.590 -6.352 26.021 1.00 45.75 294 THR A CA 1
ATOM 2158 C C . THR A 1 294 ? -13.332 -5.639 25.529 1.00 45.75 294 THR A C 1
ATOM 2160 O O . THR A 1 294 ? -12.917 -5.840 24.381 1.00 45.75 294 THR A O 1
ATOM 2163 N N . VAL A 1 295 ? -12.774 -4.801 26.403 1.00 48.12 295 VAL A N 1
ATOM 2164 C CA . VAL A 1 295 ? -11.544 -4.017 26.217 1.00 48.12 295 VAL A CA 1
ATOM 2165 C C . VAL A 1 295 ? -10.355 -4.795 26.757 1.00 48.12 295 VAL A C 1
ATOM 2167 O O . VAL A 1 295 ? -10.484 -5.328 27.882 1.00 48.12 295 VAL A O 1
#